Protein AF-A0A6I0S549-F1 (afdb_monomer)

Structure (mmCIF, N/CA/C/O backbone):
data_AF-A0A6I0S549-F1
#
_entry.id   AF-A0A6I0S549-F1
#
loop_
_atom_site.group_PDB
_atom_site.id
_atom_site.type_symbol
_atom_site.label_atom_id
_atom_site.label_alt_id
_atom_site.label_comp_id
_atom_site.label_asym_id
_atom_site.label_entity_id
_atom_site.label_seq_id
_atom_site.pdbx_PDB_ins_code
_atom_site.Cartn_x
_atom_site.Cartn_y
_atom_site.Cartn_z
_atom_site.occupancy
_atom_site.B_iso_or_equiv
_atom_site.auth_seq_id
_atom_site.auth_comp_id
_atom_site.auth_asym_id
_atom_site.auth_atom_id
_atom_site.pdbx_PDB_model_num
ATOM 1 N N . GLY A 1 1 ? -32.510 -4.591 -22.118 1.00 56.38 1 GLY A N 1
ATOM 2 C CA . GLY A 1 1 ? -31.581 -4.690 -20.979 1.00 56.38 1 GLY A CA 1
ATOM 3 C C . GLY A 1 1 ? -32.368 -5.004 -19.729 1.00 56.38 1 GLY A C 1
ATOM 4 O O . GLY A 1 1 ? -33.535 -4.629 -19.669 1.00 56.38 1 GLY A O 1
ATOM 5 N N . ASN A 1 2 ? -31.759 -5.697 -18.771 1.00 74.50 2 ASN A N 1
ATOM 6 C CA . ASN A 1 2 ? -32.373 -5.931 -17.464 1.00 74.50 2 ASN A CA 1
ATOM 7 C C . ASN A 1 2 ? -32.298 -4.649 -16.614 1.00 74.50 2 ASN A C 1
ATOM 9 O O . ASN A 1 2 ? -31.322 -3.907 -16.754 1.00 74.50 2 ASN A O 1
ATOM 13 N N . PRO A 1 3 ? -33.298 -4.358 -15.762 1.00 77.00 3 PRO A N 1
ATOM 14 C CA . PRO A 1 3 ? -33.225 -3.232 -14.834 1.00 77.00 3 PRO A CA 1
ATOM 15 C C . PRO A 1 3 ? -32.031 -3.394 -13.883 1.00 77.00 3 PRO A C 1
ATOM 17 O O . PRO A 1 3 ? -31.812 -4.487 -13.364 1.00 77.00 3 PRO A O 1
ATOM 20 N N . ILE A 1 4 ? -31.284 -2.316 -13.629 1.00 84.50 4 ILE A N 1
ATOM 21 C CA . ILE A 1 4 ? -30.246 -2.302 -12.583 1.00 84.50 4 ILE A CA 1
ATOM 22 C C . ILE A 1 4 ? -30.880 -2.453 -11.199 1.00 84.50 4 ILE A C 1
ATOM 24 O O . ILE A 1 4 ? -32.055 -2.128 -11.009 1.00 84.50 4 ILE A O 1
ATOM 28 N N . THR A 1 5 ? -30.131 -2.912 -10.202 1.00 84.81 5 THR A N 1
ATOM 29 C CA . THR A 1 5 ? -30.678 -2.969 -8.843 1.00 84.81 5 THR A CA 1
ATOM 30 C C . THR A 1 5 ? -30.831 -1.558 -8.261 1.00 84.81 5 THR A C 1
ATOM 32 O O . THR A 1 5 ? -30.180 -0.602 -8.690 1.00 84.81 5 THR A O 1
ATOM 35 N N . LYS A 1 6 ? -31.716 -1.395 -7.269 1.00 84.88 6 LYS A N 1
ATOM 36 C CA . LYS A 1 6 ? -31.887 -0.106 -6.571 1.00 84.88 6 LYS A CA 1
ATOM 37 C C . LYS A 1 6 ? -30.607 0.325 -5.850 1.00 84.88 6 LYS A C 1
ATOM 39 O O . LYS A 1 6 ? -30.295 1.511 -5.825 1.00 84.88 6 LYS A O 1
ATOM 44 N N . ARG A 1 7 ? -29.862 -0.652 -5.328 1.00 75.94 7 ARG A N 1
ATOM 45 C CA . ARG A 1 7 ? -28.538 -0.482 -4.728 1.00 75.94 7 ARG A CA 1
ATOM 46 C C . ARG A 1 7 ? -27.544 0.098 -5.732 1.00 75.94 7 ARG A C 1
ATOM 48 O O . ARG A 1 7 ? -26.919 1.113 -5.443 1.00 75.94 7 ARG A O 1
ATOM 55 N N . ASP A 1 8 ? -27.451 -0.486 -6.926 1.00 80.38 8 ASP A N 1
ATOM 56 C CA . ASP A 1 8 ? -26.536 -0.001 -7.970 1.00 80.38 8 ASP A CA 1
ATOM 57 C C . ASP A 1 8 ? -26.879 1.424 -8.399 1.00 80.38 8 ASP A C 1
ATOM 59 O O . ASP A 1 8 ? -25.988 2.260 -8.533 1.00 80.38 8 ASP A O 1
ATOM 63 N N . PHE A 1 9 ? -28.174 1.728 -8.540 1.00 84.56 9 PHE A N 1
ATOM 64 C CA . PHE A 1 9 ? -28.636 3.083 -8.831 1.00 84.56 9 PHE A CA 1
ATOM 65 C C . PHE A 1 9 ? -28.141 4.093 -7.785 1.00 84.56 9 PHE A C 1
ATOM 67 O O . PHE A 1 9 ? -27.563 5.112 -8.157 1.00 84.56 9 PHE A O 1
ATOM 74 N N . TRP A 1 10 ? -28.308 3.807 -6.488 1.00 78.94 10 TRP A N 1
ATOM 75 C CA . TRP A 1 10 ? -27.865 4.709 -5.418 1.00 78.94 10 TRP A CA 1
ATOM 76 C C . TRP A 1 10 ? -26.339 4.779 -5.266 1.00 78.94 10 TRP A C 1
ATOM 78 O O . TRP A 1 10 ? -25.810 5.841 -4.939 1.00 78.94 10 TRP A O 1
ATOM 88 N N . ASN A 1 11 ? -25.614 3.704 -5.576 1.00 76.06 11 ASN A N 1
ATOM 89 C CA . ASN A 1 11 ? -24.151 3.720 -5.624 1.00 76.06 11 ASN A CA 1
ATOM 90 C C . ASN A 1 11 ? -23.629 4.613 -6.758 1.00 76.06 11 ASN A C 1
ATOM 92 O O . ASN A 1 11 ? -22.713 5.408 -6.542 1.00 76.06 11 ASN A O 1
ATOM 96 N N . ILE A 1 12 ? -24.228 4.527 -7.950 1.00 77.38 12 ILE A N 1
ATOM 97 C CA . ILE A 1 12 ? -23.903 5.400 -9.088 1.00 77.38 12 ILE A CA 1
ATOM 98 C C . ILE A 1 12 ? -24.261 6.848 -8.748 1.00 77.38 12 ILE A C 1
ATOM 100 O O . ILE A 1 12 ? -23.431 7.741 -8.908 1.00 77.38 12 ILE A O 1
ATOM 104 N N . ALA A 1 13 ? -25.464 7.070 -8.213 1.00 76.44 13 ALA A N 1
ATOM 105 C CA . ALA A 1 13 ? -25.941 8.370 -7.760 1.00 76.44 13 ALA A CA 1
ATOM 106 C C . ALA A 1 13 ? -24.977 9.032 -6.766 1.00 76.44 13 ALA A C 1
ATOM 108 O O . ALA A 1 13 ? -24.582 10.186 -6.933 1.00 76.44 13 ALA A O 1
ATOM 109 N N . GLY A 1 14 ? -24.561 8.273 -5.751 1.00 70.25 14 GLY A N 1
ATOM 110 C CA . GLY A 1 14 ? -23.652 8.732 -4.709 1.00 70.25 14 GLY A CA 1
ATOM 111 C C . GLY A 1 14 ? -22.220 8.964 -5.191 1.00 70.25 14 GLY A C 1
ATOM 112 O O . GLY A 1 14 ? -21.525 9.775 -4.585 1.00 70.25 14 GLY A O 1
ATOM 113 N N . ARG A 1 15 ? -21.767 8.286 -6.256 1.00 68.69 15 ARG A N 1
ATOM 114 C CA . ARG A 1 15 ? -20.454 8.517 -6.891 1.00 68.69 15 ARG A CA 1
ATOM 115 C C . ARG A 1 15 ? -20.477 9.701 -7.858 1.00 68.69 15 ARG A C 1
ATOM 117 O O . ARG A 1 15 ? -19.511 10.455 -7.897 1.00 68.69 15 ARG A O 1
ATOM 124 N N . ALA A 1 16 ? -21.581 9.912 -8.576 1.00 65.19 16 ALA A N 1
ATOM 125 C CA . ALA A 1 16 ? -21.760 11.051 -9.480 1.00 65.19 16 ALA A CA 1
ATOM 126 C C . ALA A 1 16 ? -21.672 12.404 -8.751 1.00 65.19 16 ALA A C 1
ATOM 128 O O . ALA A 1 16 ? -21.195 13.376 -9.323 1.00 65.19 16 ALA A O 1
ATOM 129 N N . GLY A 1 17 ? -22.074 12.456 -7.476 1.00 57.31 17 GLY A N 1
ATOM 130 C CA . GLY A 1 17 ? -21.908 13.637 -6.623 1.00 57.31 17 GLY A CA 1
ATOM 131 C C . GLY A 1 17 ? -20.514 13.827 -6.009 1.00 57.31 17 GLY A C 1
ATOM 132 O O . GLY A 1 17 ? -20.317 14.815 -5.318 1.00 57.31 17 GLY A O 1
ATOM 133 N N . ARG A 1 18 ? -19.563 12.900 -6.215 1.00 55.03 18 ARG A N 1
ATOM 134 C CA . ARG A 1 18 ? -18.201 12.944 -5.632 1.00 55.03 18 ARG A CA 1
ATOM 135 C C . ARG A 1 18 ? -17.094 13.162 -6.667 1.00 55.03 18 ARG A C 1
ATOM 137 O O . ARG A 1 18 ? -15.917 13.135 -6.317 1.00 55.03 18 ARG A O 1
ATOM 144 N N . ALA A 1 19 ? -17.444 13.354 -7.938 1.00 48.19 19 ALA A N 1
ATOM 145 C CA . ALA A 1 19 ? -16.477 13.606 -9.000 1.00 48.19 19 ALA A CA 1
ATOM 146 C C . ALA A 1 19 ? -15.957 15.060 -8.937 1.00 48.19 19 ALA A C 1
ATOM 148 O O . ALA A 1 19 ? -16.419 15.927 -9.668 1.00 48.19 19 ALA A O 1
ATOM 149 N N . PHE A 1 20 ? -14.998 15.297 -8.036 1.00 44.34 20 PHE A N 1
ATOM 150 C CA . PHE A 1 20 ? -14.012 16.393 -8.014 1.00 44.34 20 PHE A CA 1
ATOM 151 C C . PHE A 1 20 ? -14.478 17.864 -8.057 1.00 44.34 20 PHE A C 1
ATOM 153 O O . PHE A 1 20 ? -13.633 18.751 -8.158 1.00 44.34 20 PHE A O 1
ATOM 160 N N . VAL A 1 21 ? -15.767 18.171 -7.900 1.00 49.22 21 VAL A N 1
ATOM 161 C CA . VAL A 1 21 ? -16.246 19.551 -7.701 1.00 49.22 21 VAL A CA 1
ATOM 162 C C . VAL A 1 21 ? -17.371 19.539 -6.665 1.00 49.22 21 VAL A C 1
ATOM 164 O O . VAL A 1 21 ? -18.281 18.724 -6.786 1.00 49.22 21 VAL A O 1
ATOM 167 N N . ASP A 1 22 ? -17.320 20.437 -5.672 1.00 46.16 22 ASP A N 1
ATOM 168 C CA . ASP A 1 22 ? -18.338 20.672 -4.623 1.00 46.16 22 ASP A CA 1
ATOM 169 C C . ASP A 1 22 ? -19.670 21.218 -5.188 1.00 46.16 22 ASP A C 1
ATOM 171 O O . ASP A 1 22 ? -20.220 22.237 -4.760 1.00 46.16 22 ASP A O 1
ATOM 175 N N . HIS A 1 23 ? -20.209 20.564 -6.209 1.00 46.69 23 HIS A N 1
ATOM 176 C CA . HIS A 1 23 ? -21.516 20.844 -6.771 1.00 46.69 23 HIS A CA 1
ATOM 177 C C . HIS A 1 23 ? -22.325 19.557 -6.738 1.00 46.69 23 HIS A C 1
ATOM 179 O O . HIS A 1 23 ? -21.907 18.534 -7.273 1.00 46.69 23 HIS A O 1
ATOM 185 N N . GLU A 1 24 ? -23.490 19.616 -6.088 1.00 56.16 24 GLU A N 1
ATOM 186 C CA . GLU A 1 24 ? -24.447 18.515 -6.010 1.00 56.16 24 GLU A CA 1
ATOM 187 C C . GLU A 1 24 ? -24.600 17.832 -7.379 1.00 56.16 24 GLU A C 1
ATOM 189 O O . GLU A 1 24 ? -25.100 18.429 -8.338 1.00 56.16 24 GLU A O 1
ATOM 194 N N . GLY A 1 25 ? -24.169 16.572 -7.477 1.00 58.50 25 GLY A N 1
ATOM 195 C CA . GLY A 1 25 ? -24.368 15.771 -8.679 1.00 58.50 25 GLY A CA 1
ATOM 196 C C . GLY A 1 25 ? -25.863 15.642 -8.967 1.00 58.50 25 GLY A C 1
ATOM 197 O O . GLY A 1 25 ? -26.612 15.068 -8.177 1.00 58.50 25 GLY A O 1
ATOM 198 N N . LYS A 1 26 ? -26.319 16.187 -10.098 1.00 68.19 26 LYS A N 1
ATOM 199 C CA . LYS A 1 26 ? -27.720 16.087 -10.525 1.00 68.19 26 LYS A CA 1
ATOM 200 C C . LYS A 1 26 ? -27.899 14.860 -11.405 1.00 68.19 26 LYS A C 1
ATOM 202 O O . LYS A 1 26 ? -27.234 14.715 -12.426 1.00 68.19 26 LYS A O 1
ATOM 207 N N . ILE A 1 27 ? -28.841 13.999 -11.036 1.00 72.69 27 ILE A N 1
ATOM 208 C CA . ILE A 1 27 ? -29.214 12.829 -11.834 1.00 72.69 27 ILE A CA 1
ATOM 209 C C . ILE A 1 27 ? -30.447 13.189 -12.645 1.00 72.69 27 ILE A C 1
ATOM 211 O O . ILE A 1 27 ? -31.515 13.443 -12.087 1.00 72.69 27 ILE A O 1
ATOM 215 N N . LEU A 1 28 ? -30.302 13.200 -13.968 1.00 80.50 28 LEU A N 1
ATOM 216 C CA . LEU A 1 28 ? -31.428 13.354 -14.877 1.00 80.50 28 LEU A CA 1
ATOM 217 C C . LEU A 1 28 ? -32.022 11.978 -15.184 1.00 80.50 28 LEU A C 1
ATOM 219 O O . LEU A 1 28 ? -31.369 11.132 -15.791 1.00 80.50 28 LEU A O 1
ATOM 223 N N . VAL A 1 29 ? -33.278 11.770 -14.797 1.00 82.31 29 VAL A N 1
ATOM 224 C CA . VAL A 1 29 ? -34.039 10.575 -15.173 1.00 82.31 29 VAL A CA 1
ATOM 225 C C . VAL A 1 29 ? -34.943 10.924 -16.351 1.00 82.31 29 VAL A C 1
ATOM 227 O O . VAL A 1 29 ? -35.889 11.695 -16.202 1.00 82.31 29 VAL A O 1
ATOM 230 N N . ALA A 1 30 ? -34.655 10.357 -17.522 1.00 87.62 30 ALA A N 1
ATOM 231 C CA . ALA A 1 30 ? -35.473 10.517 -18.720 1.00 87.62 30 ALA A CA 1
ATOM 232 C C . ALA A 1 30 ? -36.339 9.269 -18.952 1.00 87.62 30 ALA A C 1
ATOM 234 O O . ALA A 1 30 ? -35.838 8.145 -18.959 1.00 87.62 30 ALA A O 1
ATOM 235 N N . HIS A 1 31 ? -37.643 9.467 -19.161 1.00 88.81 31 HIS A N 1
ATOM 236 C CA . HIS A 1 31 ? -38.596 8.403 -19.484 1.00 88.81 31 HIS A CA 1
ATOM 237 C C . HIS A 1 31 ? -39.128 8.598 -20.904 1.00 88.81 31 HIS A C 1
ATOM 239 O O . HIS A 1 31 ? -39.954 9.475 -21.140 1.00 88.81 31 HIS A O 1
ATOM 245 N N . ASP A 1 32 ? -38.661 7.783 -21.851 1.00 88.75 32 ASP A N 1
ATOM 246 C CA . ASP A 1 32 ? -39.220 7.771 -23.205 1.00 88.75 32 ASP A CA 1
ATOM 247 C C . ASP A 1 32 ? -40.587 7.068 -23.209 1.00 88.75 32 ASP A C 1
ATOM 249 O O . ASP A 1 32 ? -40.691 5.887 -22.861 1.00 88.75 32 ASP A O 1
ATOM 253 N N . ILE A 1 33 ? -41.628 7.802 -23.600 1.00 90.56 33 ILE A N 1
ATOM 254 C CA . ILE A 1 33 ? -43.023 7.338 -23.672 1.00 90.56 33 ILE A CA 1
ATOM 255 C C . ILE A 1 33 ? -43.473 7.024 -25.106 1.00 90.56 33 ILE A C 1
ATOM 257 O O . ILE A 1 33 ? -44.609 6.605 -25.329 1.00 90.56 33 ILE A O 1
ATOM 261 N N . THR A 1 34 ? -42.602 7.232 -26.093 1.00 91.69 34 THR A N 1
ATOM 262 C CA . THR A 1 34 ? -42.947 7.140 -27.511 1.00 91.69 34 THR A CA 1
ATOM 263 C C . THR A 1 34 ? -43.340 5.706 -27.874 1.00 91.69 34 THR A C 1
ATOM 265 O O . THR A 1 34 ? -42.609 4.760 -27.588 1.00 91.69 34 THR A O 1
ATOM 268 N N . LYS A 1 35 ? -44.500 5.529 -28.526 1.00 89.44 35 LYS A N 1
ATOM 269 C CA . LYS A 1 35 ? -45.046 4.216 -28.944 1.00 89.44 35 LYS A CA 1
ATOM 270 C C . LYS A 1 35 ? -45.272 3.211 -27.794 1.00 89.44 35 LYS A C 1
ATOM 272 O O . LYS A 1 35 ? -45.239 2.004 -28.032 1.00 89.44 35 LYS A O 1
ATOM 277 N N . LYS A 1 36 ? -45.508 3.675 -26.562 1.00 88.12 36 LYS A N 1
ATOM 278 C CA . LYS A 1 36 ? -45.856 2.817 -25.414 1.00 88.12 36 LYS A CA 1
ATOM 279 C C . LYS A 1 36 ? -47.328 2.977 -25.038 1.00 88.12 36 LYS A C 1
ATOM 281 O O . LYS A 1 36 ? -47.870 4.075 -25.120 1.00 88.12 36 LYS A O 1
ATOM 286 N N . ASP A 1 37 ? -47.963 1.885 -24.623 1.00 91.38 37 ASP A N 1
ATOM 287 C CA . ASP A 1 37 ? -49.310 1.919 -24.051 1.00 91.38 37 ASP A CA 1
ATOM 288 C C . ASP A 1 37 ? -49.307 2.470 -22.611 1.00 91.38 37 ASP A C 1
ATOM 290 O O . ASP A 1 37 ? -48.276 2.487 -21.929 1.00 91.38 37 ASP A O 1
ATOM 294 N N . GLU A 1 38 ? -50.471 2.919 -22.133 1.00 88.69 38 GLU A N 1
ATOM 295 C CA . GLU A 1 38 ? -50.617 3.530 -20.804 1.00 88.69 38 GLU A CA 1
ATOM 296 C C . GLU A 1 38 ? -50.214 2.597 -19.655 1.00 88.69 38 GLU A C 1
ATOM 298 O O . GLU A 1 38 ? -49.625 3.051 -18.669 1.00 88.69 38 GLU A O 1
ATOM 303 N N . ASN A 1 39 ? -50.479 1.293 -19.776 1.00 87.75 39 ASN A N 1
ATOM 304 C CA . ASN A 1 39 ? -50.152 0.324 -18.731 1.00 87.75 39 ASN A CA 1
ATOM 305 C C . ASN A 1 39 ? -48.637 0.187 -18.579 1.00 87.75 39 ASN A C 1
ATOM 307 O O . ASN A 1 39 ? -48.116 0.212 -17.460 1.00 87.75 39 ASN A O 1
ATOM 311 N N . LYS A 1 40 ? -47.921 0.111 -19.704 1.00 86.81 40 LYS A N 1
ATOM 312 C CA . LYS A 1 40 ? -46.462 0.060 -19.742 1.00 86.81 40 LYS A CA 1
ATOM 313 C C . LYS A 1 40 ? -45.839 1.350 -19.220 1.00 86.81 40 LYS A C 1
ATOM 315 O O . LYS A 1 40 ? -44.924 1.287 -18.402 1.00 86.81 40 LYS A O 1
ATOM 320 N N . ILE A 1 41 ? -46.374 2.510 -19.611 1.00 88.88 41 ILE A N 1
ATOM 321 C CA . ILE A 1 41 ? -45.934 3.816 -19.093 1.00 88.88 41 ILE A CA 1
ATOM 322 C C . ILE A 1 41 ? -46.095 3.870 -17.568 1.00 88.88 41 ILE A C 1
ATOM 324 O O . ILE A 1 41 ? -45.175 4.290 -16.865 1.00 88.88 41 ILE A O 1
ATOM 328 N N . ASN A 1 42 ? -47.236 3.429 -17.036 1.00 88.19 42 ASN A N 1
ATOM 329 C CA . ASN A 1 42 ? -47.508 3.475 -15.600 1.00 88.19 42 ASN A CA 1
ATOM 330 C C . ASN A 1 42 ? -46.633 2.490 -14.804 1.00 88.19 42 ASN A C 1
ATOM 332 O O . ASN A 1 42 ? -46.146 2.821 -13.723 1.00 88.19 42 ASN A O 1
ATOM 336 N N . TRP A 1 43 ? -46.394 1.293 -15.342 1.00 87.56 43 TRP A N 1
ATOM 337 C CA . TRP A 1 43 ? -45.482 0.320 -14.739 1.00 87.56 43 TRP A CA 1
ATOM 338 C C . TRP A 1 43 ? -44.039 0.847 -14.685 1.00 87.56 43 TRP A C 1
ATOM 340 O O . TRP A 1 43 ? -43.419 0.820 -13.621 1.00 87.56 43 TRP A O 1
ATOM 350 N N . GLU A 1 44 ? -43.527 1.410 -15.786 1.00 87.81 44 GLU A N 1
ATOM 351 C CA . GLU A 1 44 ? -42.179 1.997 -15.838 1.00 87.81 44 GLU A CA 1
ATOM 352 C C . GLU A 1 44 ? -42.044 3.191 -14.877 1.00 87.81 44 GLU A C 1
ATOM 354 O O . GLU A 1 44 ? -41.042 3.301 -14.172 1.00 87.81 44 GLU A O 1
ATOM 359 N N . ARG A 1 45 ? -43.075 4.042 -14.760 1.00 90.62 45 ARG A N 1
ATOM 360 C CA . ARG A 1 45 ? -43.102 5.136 -13.771 1.00 90.62 45 ARG A CA 1
ATOM 361 C C . ARG A 1 45 ? -43.021 4.626 -12.336 1.00 90.62 45 ARG A C 1
ATOM 363 O O . ARG A 1 45 ? -42.248 5.170 -11.555 1.00 90.62 45 ARG A O 1
ATOM 370 N N . LYS A 1 46 ? -43.756 3.563 -11.989 1.00 88.31 46 LYS A N 1
ATOM 371 C CA . LYS A 1 46 ? -43.669 2.939 -10.655 1.00 88.31 46 LYS A CA 1
ATOM 372 C C . LYS A 1 46 ? -42.268 2.400 -10.371 1.00 88.31 46 LYS A C 1
ATOM 374 O O . LYS A 1 46 ? -41.764 2.582 -9.265 1.00 88.31 46 LYS A O 1
ATOM 379 N N . MET A 1 47 ? -41.630 1.782 -11.365 1.00 85.31 47 MET A N 1
ATOM 380 C CA . MET A 1 47 ? -40.245 1.318 -11.254 1.00 85.31 47 MET A CA 1
ATOM 381 C C . MET A 1 47 ? -39.277 2.486 -11.024 1.00 85.31 47 MET A C 1
ATOM 383 O O . MET A 1 47 ? -38.483 2.434 -10.088 1.00 85.31 47 MET A O 1
ATOM 387 N N . ILE A 1 48 ? -39.393 3.569 -11.802 1.00 87.56 48 ILE A N 1
ATOM 388 C CA . ILE A 1 48 ? -38.603 4.800 -11.625 1.00 87.56 48 ILE A CA 1
ATOM 389 C C . ILE A 1 48 ? -38.791 5.381 -10.217 1.00 87.56 48 ILE A C 1
ATOM 391 O O . ILE A 1 48 ? -37.813 5.646 -9.520 1.00 87.56 48 ILE A O 1
ATOM 395 N N . SER A 1 49 ? -40.036 5.526 -9.755 1.00 86.56 49 SER A N 1
ATOM 396 C CA . SER A 1 49 ? -40.329 6.018 -8.404 1.00 86.56 49 SER A CA 1
ATOM 397 C C . SER A 1 49 ? -39.730 5.128 -7.313 1.00 86.56 49 SER A C 1
ATOM 399 O O . SER A 1 49 ? -39.314 5.633 -6.273 1.00 86.56 49 SER A O 1
ATOM 401 N N . ALA A 1 50 ? -39.635 3.816 -7.545 1.00 85.38 50 ALA A N 1
ATOM 402 C CA . ALA A 1 50 ? -39.005 2.902 -6.603 1.00 85.38 50 ALA A CA 1
ATOM 403 C C . ALA A 1 50 ? -37.485 3.124 -6.484 1.00 85.38 50 ALA A C 1
ATOM 405 O O . ALA A 1 50 ? -36.949 2.937 -5.392 1.00 85.38 50 ALA A O 1
ATOM 406 N N . TYR A 1 51 ? -36.796 3.556 -7.547 1.00 84.38 51 TYR A N 1
ATOM 407 C CA . TYR A 1 51 ? -35.385 3.960 -7.466 1.00 84.38 51 TYR A CA 1
ATOM 408 C C . TYR A 1 51 ? -35.200 5.249 -6.657 1.00 84.38 51 TYR A C 1
ATOM 410 O O . TYR A 1 51 ? -34.250 5.355 -5.892 1.00 84.38 51 TYR A O 1
ATOM 418 N N . LEU A 1 52 ? -36.136 6.198 -6.759 1.00 83.44 52 LEU A N 1
ATOM 419 C CA . LEU A 1 52 ? -36.076 7.486 -6.053 1.00 83.44 52 LEU A CA 1
ATOM 420 C C . LEU A 1 52 ? -36.524 7.418 -4.585 1.00 83.44 52 LEU A C 1
ATOM 422 O O . LEU A 1 52 ? -36.411 8.402 -3.852 1.00 83.44 52 LEU A O 1
ATOM 426 N N . ASN A 1 53 ? -37.030 6.271 -4.132 1.00 82.00 53 ASN A N 1
ATOM 427 C CA . ASN A 1 53 ? -37.404 6.096 -2.739 1.00 82.00 53 ASN A CA 1
ATOM 428 C C . ASN A 1 53 ? -36.149 5.923 -1.864 1.00 82.00 53 ASN A C 1
ATOM 430 O O . ASN A 1 53 ? -35.499 4.877 -1.896 1.00 82.00 53 ASN A O 1
ATOM 434 N N . LYS A 1 54 ? -35.853 6.942 -1.046 1.00 72.38 54 LYS A N 1
ATOM 435 C CA . LYS A 1 54 ? -34.713 6.975 -0.114 1.00 72.38 54 LYS A CA 1
ATOM 436 C C . LYS A 1 54 ? -34.717 5.836 0.910 1.00 72.38 54 LYS A C 1
ATOM 438 O O . LYS A 1 54 ? -33.658 5.506 1.426 1.00 72.38 54 LYS A O 1
ATOM 443 N N . SER A 1 55 ? -35.862 5.203 1.185 1.00 73.38 55 SER A N 1
ATOM 444 C CA . SER A 1 55 ? -35.909 4.028 2.067 1.00 73.38 55 SER A CA 1
ATOM 445 C C . SER A 1 55 ? -35.211 2.797 1.475 1.00 73.38 55 SER A C 1
ATOM 447 O O . SER A 1 55 ? -35.017 1.823 2.188 1.00 73.38 55 SER A O 1
ATOM 449 N N . ASN A 1 56 ? -34.878 2.820 0.178 1.00 69.50 56 ASN A N 1
ATOM 450 C CA . ASN A 1 56 ? -34.143 1.759 -0.512 1.00 69.50 56 ASN A CA 1
ATOM 451 C C . ASN A 1 56 ? -32.623 2.012 -0.552 1.00 69.50 56 ASN A C 1
ATOM 453 O O . ASN A 1 56 ? -31.919 1.295 -1.260 1.00 69.50 56 ASN A O 1
ATOM 457 N N . ILE A 1 57 ? -32.131 3.051 0.133 1.00 70.06 57 ILE A N 1
ATOM 458 C CA . ILE A 1 57 ? -30.697 3.273 0.330 1.00 70.06 57 ILE A CA 1
ATOM 459 C C . ILE A 1 57 ? -30.230 2.281 1.397 1.00 70.06 57 ILE A C 1
ATOM 461 O O . ILE A 1 57 ? -30.765 2.288 2.508 1.00 70.06 57 ILE A O 1
ATOM 465 N N . ASP A 1 58 ? -29.249 1.440 1.060 1.00 66.75 58 ASP A N 1
ATOM 466 C CA . ASP A 1 58 ? -28.598 0.562 2.036 1.00 66.75 58 ASP A CA 1
ATOM 467 C C . ASP A 1 58 ? -28.044 1.421 3.180 1.00 66.75 58 ASP A C 1
ATOM 469 O O . ASP A 1 58 ? -27.397 2.451 2.956 1.00 66.75 58 ASP A O 1
ATOM 473 N N . ARG A 1 59 ? -28.324 1.020 4.423 1.00 72.44 59 ARG A N 1
ATOM 474 C CA . ARG A 1 59 ? -27.748 1.697 5.585 1.00 72.44 59 ARG A CA 1
ATOM 475 C C . ARG A 1 59 ? -26.242 1.461 5.555 1.00 72.44 59 ARG A C 1
ATOM 477 O O . ARG A 1 59 ? -25.801 0.324 5.465 1.00 72.44 59 ARG A O 1
ATOM 484 N N . ALA A 1 60 ? -25.465 2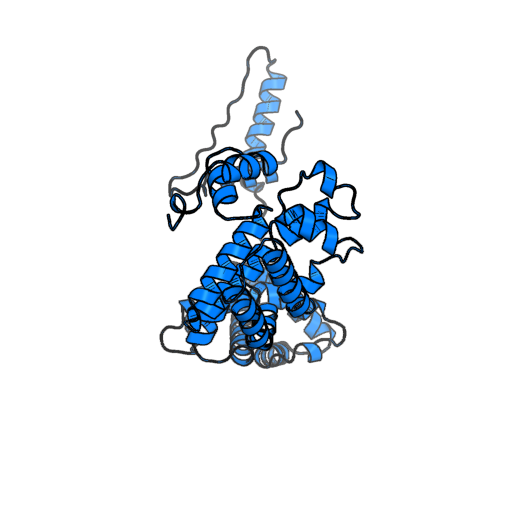.538 5.603 1.00 79.81 60 ALA A N 1
ATOM 485 C CA . ALA A 1 60 ? -24.024 2.418 5.763 1.00 79.81 60 ALA A CA 1
ATOM 486 C C . ALA A 1 60 ? -23.736 1.848 7.155 1.00 79.81 60 ALA A C 1
ATOM 488 O O . ALA A 1 60 ? -24.229 2.392 8.141 1.00 79.81 60 ALA A O 1
ATOM 489 N N . GLU A 1 61 ? -22.949 0.785 7.228 1.00 86.50 61 GLU A N 1
ATOM 490 C CA . GLU A 1 61 ? -22.496 0.172 8.476 1.00 86.50 61 GLU A CA 1
ATOM 491 C C . GLU A 1 61 ? -21.014 0.483 8.682 1.00 86.50 61 GLU A C 1
ATOM 493 O O . GLU A 1 61 ? -20.232 0.546 7.729 1.00 86.50 61 GLU A O 1
ATOM 498 N N . SER A 1 62 ? -20.627 0.746 9.927 1.00 91.25 62 SER A N 1
ATOM 499 C CA . SER A 1 62 ? -19.234 1.011 10.257 1.00 91.25 62 SER A CA 1
ATOM 500 C C . SER A 1 62 ? -18.432 -0.288 10.300 1.00 91.25 62 SER A C 1
ATOM 502 O O . SER A 1 62 ? -18.561 -1.067 11.239 1.00 91.25 62 SER A O 1
ATOM 504 N N . GLY A 1 63 ? -17.530 -0.470 9.331 1.00 90.38 63 GLY A N 1
ATOM 505 C CA . GLY A 1 63 ? -16.571 -1.581 9.347 1.00 90.38 63 GLY A CA 1
ATOM 506 C C . GLY A 1 63 ? -15.664 -1.570 10.584 1.00 90.38 63 GLY A C 1
ATOM 507 O O . GLY A 1 63 ? -15.404 -2.618 11.156 1.00 90.38 63 GLY A O 1
ATOM 508 N N . CYS A 1 64 ? -15.252 -0.387 11.061 1.00 91.81 64 CYS A N 1
ATOM 509 C CA . CYS A 1 64 ? -14.494 -0.265 12.311 1.00 91.81 64 CYS A CA 1
ATOM 510 C C . CYS A 1 64 ? -15.294 -0.749 13.526 1.00 91.81 64 CYS A C 1
ATOM 512 O O . CYS A 1 64 ? -14.736 -1.428 14.377 1.00 91.81 64 CYS A O 1
ATOM 514 N N . LEU A 1 65 ? -16.588 -0.421 13.616 1.00 94.81 65 LEU A N 1
ATOM 515 C CA . LEU A 1 65 ? -17.427 -0.919 14.708 1.00 94.81 65 LEU A CA 1
ATOM 516 C C . LEU A 1 65 ? -17.555 -2.440 14.655 1.00 94.81 65 LEU A C 1
ATOM 518 O O . LEU A 1 65 ? -17.420 -3.093 15.684 1.00 94.81 65 LEU A O 1
ATOM 522 N N . GLU A 1 66 ? -17.777 -2.993 13.464 1.00 92.25 66 GLU A N 1
ATOM 523 C CA . GLU A 1 66 ? -17.900 -4.439 13.283 1.00 92.25 66 GLU A CA 1
ATOM 524 C C . GLU A 1 66 ? -16.608 -5.174 13.660 1.00 92.25 66 GLU A C 1
ATOM 526 O O . GLU A 1 66 ? -16.651 -6.177 14.373 1.00 92.25 66 GLU A O 1
ATOM 531 N N . LEU A 1 67 ? -15.451 -4.623 13.285 1.00 91.44 67 LEU A N 1
ATOM 532 C CA . LEU A 1 67 ? -14.139 -5.117 13.699 1.00 91.44 67 LEU A CA 1
ATOM 533 C C . LEU A 1 67 ? -13.985 -5.124 15.229 1.00 91.44 67 LEU A C 1
ATOM 535 O O . LEU A 1 67 ? -13.623 -6.146 15.811 1.00 91.44 67 LEU A O 1
ATOM 539 N N . ILE A 1 68 ? -14.290 -4.005 15.894 1.00 93.25 68 ILE A N 1
ATOM 540 C CA . ILE A 1 68 ? -14.163 -3.888 17.355 1.00 93.25 68 ILE A CA 1
ATOM 541 C C . ILE A 1 68 ? -15.083 -4.893 18.057 1.00 93.25 68 ILE A C 1
ATOM 543 O O . ILE A 1 68 ? -14.662 -5.569 18.996 1.00 93.25 68 ILE A O 1
ATOM 547 N N . ARG A 1 69 ? -16.330 -5.024 17.592 1.00 93.19 69 ARG A N 1
ATOM 548 C CA . ARG A 1 69 ? -17.305 -5.980 18.137 1.00 93.19 69 ARG A CA 1
ATOM 549 C C . ARG A 1 69 ? -16.870 -7.426 17.929 1.00 93.19 69 ARG A C 1
ATOM 551 O O . ARG A 1 69 ? -16.988 -8.232 18.851 1.00 93.19 69 ARG A O 1
ATOM 558 N N . THR A 1 70 ? -16.314 -7.742 16.761 1.00 90.19 70 THR A N 1
ATOM 559 C CA . THR A 1 70 ? -15.760 -9.069 16.460 1.00 90.19 70 THR A CA 1
ATOM 560 C C . THR A 1 70 ? -14.635 -9.409 17.433 1.00 90.19 70 THR A C 1
ATOM 562 O O . THR A 1 70 ? -14.688 -10.443 18.094 1.00 90.19 70 THR A O 1
ATOM 565 N N . LEU A 1 71 ? -13.674 -8.501 17.626 1.00 89.31 71 LEU A N 1
ATOM 566 C CA . LEU A 1 71 ? -12.566 -8.704 18.564 1.00 89.31 71 LEU A CA 1
ATOM 567 C C . LEU A 1 71 ? -13.027 -8.814 20.014 1.00 89.31 71 LEU A C 1
ATOM 569 O O . LEU A 1 71 ? -12.542 -9.667 20.756 1.00 89.31 71 LEU A O 1
ATOM 573 N N . LYS A 1 72 ? -13.997 -7.990 20.417 1.00 91.56 72 LYS A N 1
ATOM 574 C CA . LYS A 1 72 ? -14.613 -8.073 21.744 1.00 91.56 72 LYS A CA 1
ATOM 575 C C . LYS A 1 72 ? -15.279 -9.431 21.962 1.00 91.56 72 LYS A 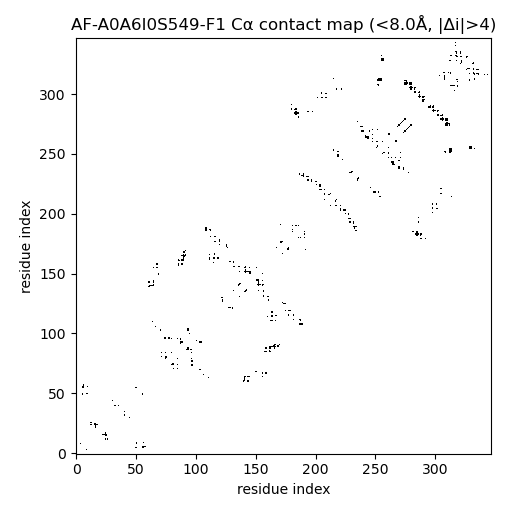C 1
ATOM 577 O O . LYS A 1 72 ? -15.107 -10.023 23.023 1.00 91.56 72 LYS A O 1
ATOM 582 N N . THR A 1 73 ? -15.990 -9.937 20.957 1.00 90.38 73 THR A N 1
ATOM 583 C CA . THR A 1 73 ? -16.652 -11.247 21.005 1.00 90.38 73 THR A CA 1
ATOM 584 C C . THR A 1 73 ? -15.632 -12.376 21.123 1.00 90.38 73 THR A C 1
ATOM 586 O O . THR A 1 73 ? -15.770 -13.223 22.001 1.00 90.38 73 THR A O 1
ATOM 589 N N . VAL A 1 74 ? -14.576 -12.366 20.302 1.00 88.50 74 VAL A N 1
ATOM 590 C CA . VAL A 1 74 ? -13.485 -13.355 20.370 1.00 88.50 74 VAL A CA 1
ATOM 591 C C . VAL A 1 74 ? -12.826 -13.344 21.751 1.00 88.50 74 VAL A C 1
ATOM 593 O O . VAL A 1 74 ? -12.713 -14.387 22.391 1.00 88.50 74 VAL A O 1
ATOM 596 N N . ALA A 1 75 ? -12.478 -12.164 22.270 1.00 89.44 75 ALA A N 1
ATOM 597 C CA . ALA A 1 75 ? -11.896 -12.032 23.602 1.00 89.44 75 ALA A CA 1
ATOM 598 C C . ALA A 1 75 ? -12.818 -12.602 24.697 1.00 89.44 75 ALA A C 1
ATOM 600 O O . ALA A 1 75 ? -12.366 -13.349 25.564 1.00 89.44 75 ALA A O 1
ATOM 601 N N . GLN A 1 76 ? -14.121 -12.312 24.635 1.00 90.88 76 GLN A N 1
ATOM 602 C CA . GLN A 1 76 ? -15.101 -12.836 25.589 1.00 90.88 76 GLN A CA 1
ATOM 603 C C . GLN A 1 76 ? -15.234 -14.362 25.524 1.00 90.88 76 GLN A C 1
ATOM 605 O O . GLN A 1 76 ? -15.322 -15.002 26.574 1.00 90.88 76 GLN A O 1
ATOM 610 N N . LEU A 1 77 ? -15.223 -14.948 24.322 1.00 89.94 77 LEU A N 1
ATOM 611 C CA . LEU A 1 77 ? -15.251 -16.404 24.136 1.00 89.94 77 LEU A CA 1
ATOM 612 C C . LEU A 1 77 ? -14.026 -17.083 24.765 1.00 89.94 77 LEU A C 1
ATOM 614 O O . LEU A 1 77 ? -14.161 -18.168 25.328 1.00 89.94 77 LEU A O 1
ATOM 618 N N . ASN A 1 78 ? -12.877 -16.404 24.764 1.00 88.56 78 ASN A N 1
ATOM 619 C CA . ASN A 1 78 ? -11.642 -16.850 25.413 1.00 88.56 78 ASN A CA 1
ATOM 620 C C . ASN A 1 78 ? -11.518 -16.410 26.889 1.00 88.56 78 ASN A C 1
ATOM 622 O O . ASN A 1 78 ? -10.465 -16.556 27.507 1.00 88.56 78 ASN A O 1
ATOM 626 N N . GLY A 1 79 ? -12.595 -15.899 27.500 1.00 90.44 79 GLY A N 1
ATOM 627 C CA . GLY A 1 79 ? -12.632 -15.546 28.925 1.00 90.44 79 GLY A CA 1
ATOM 628 C C . GLY A 1 79 ? -11.898 -14.249 29.287 1.00 90.44 79 GLY A C 1
ATOM 629 O O . GLY A 1 79 ? -11.600 -14.013 30.460 1.00 90.44 79 GLY A O 1
ATOM 630 N N . ILE A 1 80 ? -11.616 -13.394 28.305 1.00 92.12 80 ILE A N 1
ATOM 631 C CA . ILE A 1 80 ? -10.902 -12.127 28.474 1.00 92.12 80 ILE A CA 1
ATOM 632 C C . ILE A 1 80 ? -11.919 -10.990 28.602 1.00 92.12 80 ILE A C 1
ATOM 634 O O . ILE A 1 80 ? -12.704 -10.709 27.696 1.00 92.12 80 ILE A O 1
ATOM 638 N N . ALA A 1 81 ? -11.901 -10.310 29.750 1.00 94.00 81 ALA A N 1
ATOM 639 C CA . ALA A 1 81 ? -12.701 -9.108 29.972 1.00 94.00 81 ALA A CA 1
ATOM 640 C C . ALA A 1 81 ? -12.242 -7.951 29.066 1.00 94.00 81 ALA A C 1
ATOM 642 O O . ALA A 1 81 ? -11.067 -7.865 28.709 1.00 94.00 81 ALA A O 1
ATOM 643 N N . PHE A 1 82 ? -13.147 -7.020 28.752 1.00 93.06 82 PHE A N 1
ATOM 644 C CA . PHE A 1 82 ? -12.848 -5.905 27.846 1.00 93.06 82 PHE A CA 1
ATOM 645 C C . PHE A 1 82 ? -11.655 -5.053 28.313 1.00 93.06 82 PHE A C 1
ATOM 647 O O . PHE A 1 82 ? -10.765 -4.777 27.517 1.00 93.06 82 PHE A O 1
ATOM 654 N N . ASP A 1 83 ? -11.552 -4.740 29.607 1.00 94.31 83 ASP A N 1
ATOM 655 C CA . ASP A 1 83 ? -10.404 -3.997 30.155 1.00 94.31 83 ASP A CA 1
ATOM 656 C C . ASP A 1 83 ? -9.064 -4.717 29.916 1.00 94.31 83 ASP A C 1
ATOM 658 O O . ASP A 1 83 ? -8.036 -4.092 29.645 1.00 94.31 83 ASP A O 1
ATOM 662 N N . ASN A 1 84 ? -9.066 -6.053 29.972 1.00 93.94 84 ASN A N 1
ATOM 663 C CA . ASN A 1 84 ? -7.883 -6.850 29.663 1.00 93.94 84 ASN A CA 1
ATOM 664 C C . ASN A 1 84 ? -7.584 -6.831 28.161 1.00 93.94 84 ASN A C 1
ATOM 666 O O . ASN A 1 84 ? -6.423 -6.677 27.795 1.00 93.94 84 ASN A O 1
ATOM 670 N N . LEU A 1 85 ? -8.605 -6.904 27.298 1.00 93.00 85 LEU A N 1
ATOM 671 C CA . LEU A 1 85 ? -8.446 -6.743 25.848 1.00 93.00 85 LEU A CA 1
ATOM 672 C C . LEU A 1 85 ? -7.796 -5.392 25.504 1.00 93.00 85 LEU A C 1
ATOM 674 O O . LEU A 1 85 ? -6.831 -5.356 24.745 1.00 93.00 85 LEU A O 1
ATOM 678 N N . ILE A 1 86 ? -8.261 -4.296 26.107 1.00 96.00 86 ILE A N 1
ATOM 679 C CA . ILE A 1 86 ? -7.673 -2.955 25.956 1.00 96.00 86 ILE A CA 1
ATOM 680 C C . ILE A 1 86 ? -6.178 -2.960 26.311 1.00 96.00 86 ILE A C 1
ATOM 682 O O . ILE A 1 86 ? -5.356 -2.431 25.559 1.00 96.00 86 ILE A O 1
ATOM 686 N N . ASN A 1 87 ? -5.800 -3.609 27.414 1.00 95.38 87 ASN A N 1
ATOM 687 C CA . ASN A 1 87 ? -4.395 -3.736 27.803 1.00 95.38 87 ASN A CA 1
ATOM 688 C C . ASN A 1 87 ? -3.582 -4.590 26.814 1.00 95.38 87 ASN A C 1
ATOM 690 O O . ASN A 1 87 ? -2.453 -4.227 26.490 1.00 95.38 87 ASN A O 1
ATOM 694 N N . LEU A 1 88 ? -4.133 -5.699 26.312 1.00 93.31 88 LEU A N 1
ATOM 695 C CA . LEU A 1 88 ? -3.464 -6.552 25.322 1.00 93.31 88 LEU A CA 1
ATOM 696 C C . LEU A 1 88 ? -3.236 -5.812 23.996 1.00 93.31 88 LEU A C 1
ATOM 698 O O . LEU A 1 88 ? -2.136 -5.879 23.444 1.00 93.31 88 LEU A O 1
ATOM 702 N N . LEU A 1 89 ? -4.226 -5.042 23.531 1.00 92.81 89 LEU A N 1
ATOM 703 C CA . LEU A 1 89 ? -4.122 -4.203 22.332 1.00 92.81 89 LEU A CA 1
ATOM 704 C C . LEU A 1 89 ? -3.019 -3.149 22.473 1.00 92.81 89 LEU A C 1
ATOM 706 O O . LEU A 1 89 ? -2.198 -3.000 21.568 1.00 92.81 89 LEU A O 1
ATOM 710 N N . ALA A 1 90 ? -2.974 -2.445 23.608 1.00 93.75 90 ALA A N 1
ATOM 711 C CA . ALA A 1 90 ? -1.968 -1.415 23.875 1.00 93.75 90 ALA A CA 1
ATOM 712 C C . ALA A 1 90 ? -0.541 -1.974 23.990 1.00 93.75 90 ALA A C 1
ATOM 714 O O . ALA A 1 90 ? 0.430 -1.270 23.715 1.00 93.75 90 ALA A O 1
ATOM 715 N N . GLU A 1 91 ? -0.414 -3.243 24.375 1.00 93.50 91 GLU A N 1
ATOM 716 C CA . GLU A 1 91 ? 0.862 -3.935 24.549 1.00 93.50 91 GLU A CA 1
ATOM 717 C C . GLU A 1 91 ? 1.282 -4.767 23.323 1.00 93.50 91 GLU A C 1
ATOM 719 O O . GLU A 1 91 ? 2.362 -5.350 23.339 1.00 93.50 91 GLU A O 1
ATOM 724 N N . ASN A 1 92 ? 0.467 -4.806 22.259 1.00 89.50 92 ASN A N 1
ATOM 725 C CA . ASN A 1 92 ? 0.631 -5.693 21.095 1.00 89.50 92 ASN A CA 1
ATOM 726 C C . ASN A 1 92 ? 0.741 -7.185 21.463 1.00 89.50 92 ASN A C 1
ATOM 728 O O . ASN A 1 92 ? 1.455 -7.940 20.808 1.00 89.50 92 ASN A O 1
ATOM 732 N N . ARG A 1 93 ? 0.019 -7.623 22.500 1.00 88.44 93 ARG A N 1
ATOM 733 C CA . ARG A 1 93 ? -0.012 -9.020 22.975 1.00 88.44 93 ARG A CA 1
ATOM 734 C C . ARG A 1 93 ? -1.262 -9.737 22.468 1.00 88.44 93 ARG A C 1
ATOM 736 O O . ARG A 1 93 ? -2.044 -10.293 23.229 1.00 88.44 93 ARG A O 1
ATOM 743 N N . ILE A 1 94 ? -1.484 -9.633 21.160 1.00 83.31 94 ILE A N 1
ATOM 744 C CA . ILE A 1 94 ? -2.702 -10.090 20.472 1.00 83.31 94 ILE A CA 1
ATOM 745 C C . ILE A 1 94 ? -2.814 -11.617 20.463 1.00 83.31 94 ILE A C 1
ATOM 747 O O . ILE A 1 94 ? -3.902 -12.160 20.601 1.00 83.31 94 ILE A O 1
ATOM 751 N N . ASN A 1 95 ? -1.677 -12.303 20.389 1.00 82.19 95 ASN A N 1
ATOM 752 C CA . ASN A 1 95 ? -1.565 -13.755 20.514 1.00 82.19 95 ASN A CA 1
ATOM 753 C C . ASN A 1 95 ? -2.072 -14.306 21.861 1.00 82.19 95 ASN A C 1
ATOM 755 O O . ASN A 1 95 ? -2.384 -15.486 21.950 1.00 82.19 95 ASN A O 1
ATOM 759 N N . GLU A 1 96 ? -2.163 -13.477 22.909 1.00 84.69 96 GLU A N 1
ATOM 760 C CA . GLU A 1 96 ? -2.779 -13.866 24.186 1.00 84.69 96 GLU A CA 1
ATOM 761 C C . GLU A 1 96 ? -4.322 -13.824 24.135 1.00 84.69 96 GLU A C 1
ATOM 763 O O . GLU A 1 96 ? -4.966 -14.279 25.077 1.00 84.69 96 GLU A O 1
ATOM 768 N N . ILE A 1 97 ? -4.924 -13.269 23.070 1.00 81.44 97 ILE A N 1
ATOM 769 C CA . ILE A 1 97 ? -6.384 -13.226 22.876 1.00 81.44 97 ILE A CA 1
ATOM 770 C C . ILE A 1 97 ? -6.902 -14.563 22.343 1.00 81.44 97 ILE A C 1
ATOM 772 O O . ILE A 1 97 ? -7.956 -15.027 22.777 1.00 81.44 97 ILE A O 1
ATOM 776 N N . ASP A 1 98 ? -6.168 -15.163 21.408 1.00 73.12 98 ASP A N 1
ATOM 777 C CA . ASP A 1 98 ? -6.435 -16.478 20.836 1.00 73.12 98 ASP A CA 1
ATOM 778 C C . ASP A 1 98 ? -5.156 -17.002 20.162 1.00 73.12 98 ASP A C 1
ATOM 780 O O . ASP A 1 98 ? -4.529 -16.291 19.372 1.00 73.12 98 ASP A O 1
ATOM 784 N N . GLU A 1 99 ? -4.778 -18.247 20.451 1.00 60.69 99 GLU A N 1
ATOM 785 C CA . GLU A 1 99 ? -3.598 -18.890 19.856 1.00 60.69 99 GLU A CA 1
ATOM 786 C C . GLU A 1 99 ? -3.790 -19.226 18.364 1.00 60.69 99 GLU A C 1
ATOM 788 O O . GLU A 1 99 ? -2.813 -19.511 17.674 1.00 60.69 99 GLU A O 1
ATOM 793 N N . SER A 1 100 ? -5.028 -19.200 17.852 1.00 61.16 100 SER A N 1
ATOM 794 C CA . SER A 1 100 ? -5.373 -19.596 16.478 1.00 61.16 100 SER A CA 1
ATOM 795 C C . SER A 1 100 ? -5.413 -18.456 15.451 1.00 61.16 100 SER A C 1
ATOM 797 O O . SER A 1 100 ? -5.748 -18.704 14.294 1.00 61.16 100 SER A O 1
ATOM 799 N N . LEU A 1 101 ? -5.077 -17.218 15.827 1.00 56.69 101 LEU A N 1
ATOM 800 C CA . LEU A 1 101 ? -5.473 -16.045 15.041 1.00 56.69 101 LEU A CA 1
ATOM 801 C C . LEU A 1 101 ? -4.309 -15.272 14.405 1.00 56.69 101 LEU A C 1
ATOM 803 O O . LEU A 1 101 ? -3.994 -14.150 14.807 1.00 56.69 101 LEU A O 1
ATOM 807 N N . ASP A 1 102 ? -3.781 -15.818 13.306 1.00 63.28 102 ASP A N 1
ATOM 808 C CA . ASP A 1 102 ? -3.235 -14.978 12.225 1.00 63.28 102 ASP A CA 1
ATOM 809 C C . ASP A 1 102 ? -4.326 -13.990 11.741 1.00 63.28 102 ASP A C 1
ATOM 811 O O . ASP A 1 102 ? -4.082 -12.791 11.623 1.00 63.28 102 ASP A O 1
ATOM 815 N N . GLU A 1 103 ? -5.583 -14.449 11.658 1.00 64.75 103 GLU A N 1
ATOM 816 C CA . GLU A 1 103 ? -6.733 -13.659 11.188 1.00 64.75 103 GLU A CA 1
ATOM 817 C C . GLU A 1 103 ? -7.025 -12.397 12.030 1.00 64.75 103 GLU A C 1
ATOM 819 O O . GLU A 1 103 ? -7.512 -11.399 11.499 1.00 64.75 103 GLU A O 1
ATOM 824 N N . VAL A 1 104 ? -6.740 -12.386 13.342 1.00 69.88 104 VAL A N 1
ATOM 825 C CA . VAL A 1 104 ? -6.960 -11.184 14.177 1.00 69.88 104 VAL A CA 1
ATOM 826 C C . VAL A 1 104 ? -5.902 -10.118 13.933 1.00 69.88 104 VAL A C 1
ATOM 828 O O . VAL A 1 104 ? -6.225 -8.929 13.968 1.00 69.88 104 VAL A O 1
ATOM 831 N N . ASN A 1 105 ? -4.654 -10.518 13.686 1.00 73.81 105 ASN A N 1
ATOM 832 C CA . ASN A 1 105 ? -3.620 -9.557 13.317 1.00 73.81 105 ASN A CA 1
ATOM 833 C C . ASN A 1 105 ? -3.945 -8.932 11.957 1.00 73.81 105 ASN A C 1
ATOM 835 O O . ASN A 1 105 ? -3.916 -7.708 11.848 1.00 73.81 105 ASN A O 1
ATOM 839 N N . ASP A 1 106 ? -4.379 -9.741 10.988 1.00 73.50 106 ASP A N 1
ATOM 840 C CA . ASP A 1 106 ? -4.793 -9.259 9.665 1.00 73.50 106 ASP A CA 1
ATOM 841 C C . ASP A 1 106 ? -5.940 -8.244 9.769 1.00 73.50 106 ASP A C 1
ATOM 843 O O . ASP A 1 106 ? -5.944 -7.204 9.112 1.00 73.50 106 ASP A O 1
ATOM 847 N N . LEU A 1 107 ? -6.907 -8.511 10.650 1.00 76.88 107 LEU A N 1
ATOM 848 C CA . LEU A 1 107 ? -8.035 -7.622 10.911 1.00 76.88 107 LEU A CA 1
ATOM 849 C C . LEU A 1 107 ? -7.619 -6.266 11.511 1.00 76.88 107 LEU A C 1
ATOM 851 O O . LEU A 1 107 ? -8.234 -5.245 11.191 1.00 76.88 107 LEU A O 1
ATOM 855 N N . LEU A 1 108 ? -6.601 -6.233 12.378 1.00 85.25 108 LEU A N 1
ATOM 856 C CA . LEU A 1 108 ? -6.064 -4.988 12.941 1.00 85.25 108 LEU A CA 1
ATOM 857 C C . LEU A 1 108 ? -5.215 -4.218 11.925 1.00 85.25 108 LEU A C 1
ATOM 859 O O . LEU A 1 108 ? -5.314 -2.991 11.855 1.00 85.25 108 LEU A O 1
ATOM 863 N N . ASP A 1 109 ? -4.457 -4.925 11.088 1.00 82.06 109 ASP A N 1
ATOM 864 C CA . ASP A 1 109 ? -3.648 -4.321 10.027 1.00 82.06 109 ASP A CA 1
ATOM 865 C C . ASP A 1 109 ? -4.498 -3.472 9.067 1.00 82.06 109 ASP A C 1
ATOM 867 O O . ASP A 1 109 ? -4.046 -2.427 8.600 1.00 82.06 109 ASP A O 1
ATOM 871 N N . LEU A 1 110 ? -5.773 -3.830 8.861 1.00 80.81 110 LEU A N 1
ATOM 872 C CA . LEU A 1 110 ? -6.718 -3.045 8.053 1.00 80.81 110 LEU A CA 1
ATOM 873 C C . LEU A 1 110 ? -6.936 -1.608 8.553 1.00 80.81 110 LEU A C 1
ATOM 875 O O . LEU A 1 110 ? -7.323 -0.741 7.764 1.00 80.81 110 LEU A O 1
ATOM 879 N N . ILE A 1 111 ? -6.774 -1.354 9.855 1.00 89.62 111 ILE A N 1
ATOM 880 C CA . ILE A 1 111 ? -7.034 -0.039 10.461 1.00 89.62 111 ILE A CA 1
ATOM 881 C C . ILE A 1 111 ? -5.769 0.657 10.958 1.00 89.62 111 ILE A C 1
ATOM 883 O O . ILE A 1 111 ? -5.791 1.883 11.103 1.00 89.62 111 ILE A O 1
ATOM 887 N N . ASP A 1 112 ? -4.686 -0.083 11.203 1.00 92.00 112 ASP A N 1
ATOM 888 C CA . ASP A 1 112 ? -3.478 0.447 11.836 1.00 92.00 112 ASP A CA 1
ATOM 889 C C . ASP A 1 112 ? -2.858 1.595 11.011 1.00 92.00 112 ASP A C 1
ATOM 891 O O . ASP A 1 112 ? -2.541 2.646 11.578 1.00 92.00 112 ASP A O 1
ATOM 895 N N . ASP A 1 113 ? -2.795 1.480 9.677 1.00 89.44 113 ASP A N 1
ATOM 896 C CA . ASP A 1 113 ? -2.260 2.536 8.794 1.00 89.44 113 ASP A CA 1
ATOM 897 C C . ASP A 1 113 ? -3.067 3.836 8.897 1.00 89.44 113 ASP A C 1
ATOM 899 O O . ASP A 1 113 ? -2.529 4.943 9.018 1.00 89.44 113 ASP A O 1
ATOM 903 N N . GLY A 1 114 ? -4.396 3.699 8.878 1.00 91.69 114 GLY A N 1
ATOM 904 C CA . GLY A 1 114 ? -5.322 4.820 8.981 1.00 91.69 114 GLY A CA 1
ATOM 905 C C . GLY A 1 114 ? -5.233 5.499 10.345 1.00 91.69 114 GLY A C 1
ATOM 906 O O . GLY A 1 114 ? -5.209 6.730 10.428 1.00 91.69 114 GLY A O 1
ATOM 907 N N . LEU A 1 115 ? -5.129 4.709 11.416 1.00 94.19 115 LEU A N 1
ATOM 908 C CA . LEU A 1 115 ? -4.964 5.217 12.774 1.00 94.19 115 LEU A CA 1
ATOM 909 C C . LEU A 1 115 ? -3.625 5.934 12.957 1.00 94.19 115 LEU A C 1
ATOM 911 O O . LEU A 1 115 ? -3.613 7.021 13.538 1.00 94.19 115 LEU A O 1
ATOM 915 N N . LEU A 1 116 ? -2.523 5.398 12.422 1.00 93.31 116 LEU A N 1
ATOM 916 C CA . LEU A 1 116 ? -1.220 6.064 12.464 1.00 93.31 116 LEU A CA 1
ATOM 917 C C . LEU A 1 116 ? -1.233 7.373 11.666 1.00 93.31 116 LEU A C 1
ATOM 919 O O . LEU A 1 116 ? -0.736 8.388 12.149 1.00 93.31 116 LEU A O 1
ATOM 923 N N . SER A 1 117 ? -1.854 7.390 10.484 1.00 92.12 117 SER A N 1
ATOM 924 C CA . SER A 1 117 ? -1.993 8.600 9.661 1.00 92.12 117 SER A CA 1
ATOM 925 C C . SER A 1 117 ? -2.807 9.692 10.361 1.00 92.12 117 SER A C 1
ATOM 927 O O . SER A 1 117 ? -2.429 10.871 10.352 1.00 92.12 117 SER A O 1
ATOM 929 N N . LEU A 1 118 ? -3.920 9.316 11.000 1.00 92.50 118 LEU A N 1
ATOM 930 C CA . LEU A 1 118 ? -4.722 10.238 11.803 1.00 92.50 118 LEU A CA 1
ATOM 931 C C . LEU A 1 118 ? -3.942 10.731 13.020 1.00 92.50 118 LEU A C 1
ATOM 933 O O . LEU A 1 118 ? -3.970 11.928 13.308 1.00 92.50 118 LEU A O 1
ATOM 937 N N . HIS A 1 119 ? -3.207 9.845 13.693 1.00 92.56 119 HIS A N 1
ATOM 938 C CA . HIS A 1 119 ? -2.358 10.220 14.814 1.00 92.56 119 HIS A CA 1
ATOM 939 C C . HIS A 1 119 ? -1.272 11.211 14.386 1.00 92.56 119 HIS A C 1
ATOM 941 O O . HIS A 1 119 ? -1.137 12.266 14.996 1.00 92.56 119 HIS A O 1
ATOM 947 N N . ASN A 1 120 ? -0.575 10.949 13.280 1.00 90.25 120 ASN A N 1
ATOM 948 C CA . ASN A 1 120 ? 0.454 11.835 12.742 1.00 90.25 120 ASN A CA 1
ATOM 949 C C . ASN A 1 120 ? -0.092 13.235 12.388 1.00 90.25 120 ASN A C 1
ATOM 951 O O . ASN A 1 120 ? 0.558 14.253 12.641 1.00 90.25 120 ASN A O 1
ATOM 955 N N . SER A 1 121 ? -1.311 13.287 11.840 1.00 89.31 121 SER A N 1
ATOM 956 C CA . SER A 1 121 ? -1.953 14.533 11.400 1.00 89.31 121 SER A CA 1
ATOM 957 C C . SER A 1 121 ? -2.511 15.375 12.548 1.00 89.31 121 SER A C 1
ATOM 959 O O . SER A 1 121 ? -2.504 16.598 12.459 1.00 89.31 121 SER A O 1
ATOM 961 N N . ASN A 1 122 ? -3.012 14.741 13.612 1.00 86.56 122 ASN A N 1
ATOM 962 C CA . ASN A 1 122 ? -3.697 15.431 14.711 1.00 86.56 122 ASN A CA 1
ATOM 963 C C . ASN A 1 122 ? -2.822 15.613 15.959 1.00 86.56 122 ASN A C 1
ATOM 965 O O . ASN A 1 122 ? -3.225 16.300 16.895 1.00 86.56 122 ASN A O 1
ATOM 969 N N . ASN A 1 123 ? -1.623 15.028 15.978 1.00 81.38 123 ASN A N 1
ATOM 970 C CA . ASN A 1 123 ? -0.699 15.109 17.099 1.00 81.38 123 ASN A CA 1
ATOM 971 C C . ASN A 1 123 ? 0.504 16.006 16.765 1.00 81.38 123 ASN A C 1
ATOM 973 O O . ASN A 1 123 ? 1.548 15.559 16.278 1.00 81.38 123 ASN A O 1
ATOM 977 N N . PHE A 1 124 ? 0.333 17.314 16.965 1.00 67.69 124 PHE A N 1
ATOM 978 C CA . PHE A 1 124 ? 1.349 18.319 16.629 1.00 67.69 124 PHE A CA 1
ATOM 979 C C . PHE A 1 124 ? 2.477 18.408 17.662 1.00 67.69 124 PHE A C 1
ATOM 981 O O . PHE A 1 124 ? 3.620 18.632 17.273 1.00 67.69 124 PHE A O 1
ATOM 988 N N . GLU A 1 125 ? 2.165 18.205 18.945 1.00 63.66 125 GLU A N 1
ATOM 989 C CA . GLU A 1 125 ? 3.089 18.428 20.071 1.00 63.66 125 GLU A CA 1
ATOM 990 C C . GLU A 1 125 ? 3.703 17.137 20.643 1.00 63.66 125 GLU A C 1
ATOM 992 O O . GLU A 1 125 ? 4.578 17.198 21.504 1.00 63.66 125 GLU A O 1
ATOM 997 N N . GLY A 1 126 ? 3.307 15.971 20.122 1.00 59.38 126 GLY A N 1
ATOM 998 C CA . GLY 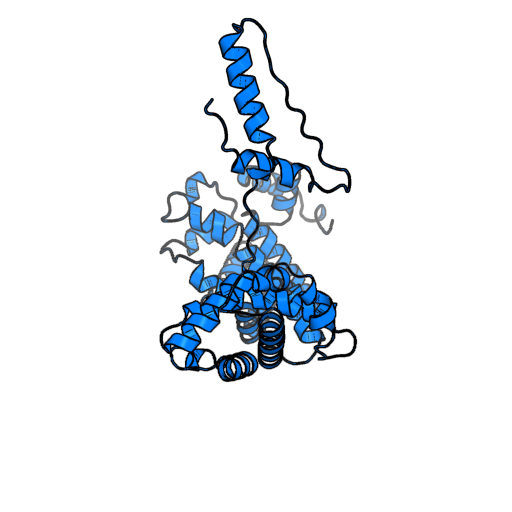A 1 126 ? 3.865 14.673 20.495 1.00 59.38 126 GLY A CA 1
ATOM 999 C C . GLY A 1 126 ? 2.944 13.857 21.403 1.00 59.38 126 GLY A C 1
ATOM 1000 O O . GLY A 1 126 ? 2.385 14.356 22.369 1.00 59.38 126 GLY A O 1
ATOM 1001 N N . ASN A 1 127 ? 2.795 12.582 21.040 1.00 64.12 127 ASN A N 1
ATOM 1002 C CA . ASN A 1 127 ? 2.143 11.441 21.702 1.00 64.12 127 ASN A CA 1
ATOM 1003 C C . ASN A 1 127 ? 0.945 11.662 22.669 1.00 64.12 127 ASN A C 1
ATOM 1005 O O . ASN A 1 127 ? 0.686 10.816 23.524 1.00 64.12 127 ASN A O 1
ATOM 1009 N N . THR A 1 128 ? 0.166 12.743 22.539 1.00 81.56 128 THR A N 1
ATOM 1010 C CA . THR A 1 128 ? -1.126 12.876 23.234 1.00 81.56 128 THR A CA 1
ATOM 1011 C C . THR A 1 128 ? -2.245 12.143 22.489 1.00 81.56 128 THR A C 1
ATOM 1013 O O . THR A 1 128 ? -2.196 11.922 21.277 1.00 81.56 128 THR A O 1
ATOM 1016 N N . LEU A 1 129 ? -3.276 11.743 23.232 1.00 86.31 129 LEU A N 1
ATOM 1017 C CA . LEU A 1 129 ? -4.445 11.026 22.706 1.00 86.31 129 LEU A CA 1
ATOM 1018 C C . LEU A 1 129 ? -5.740 11.838 22.829 1.00 86.31 129 LEU A C 1
ATOM 1020 O O . LEU A 1 129 ? -6.808 11.343 22.483 1.00 86.31 129 LEU A O 1
ATOM 1024 N N . GLU A 1 130 ? -5.655 13.085 23.296 1.00 85.25 130 GLU A N 1
ATOM 1025 C CA . GLU A 1 130 ? -6.812 13.958 23.551 1.00 85.25 130 GLU A CA 1
ATOM 1026 C C . GLU A 1 130 ? -7.597 14.275 22.274 1.00 85.25 130 GLU A C 1
ATOM 1028 O O . GLU A 1 130 ? -8.819 14.425 22.298 1.00 85.25 130 GLU A O 1
ATOM 1033 N N . TRP A 1 131 ? -6.914 14.307 21.126 1.00 90.62 131 TRP A N 1
ATOM 1034 C CA . TRP A 1 131 ? -7.561 14.544 19.839 1.00 90.62 131 TRP A CA 1
ATOM 1035 C C . TRP A 1 131 ? -8.584 13.450 19.489 1.00 90.62 131 TRP A C 1
ATOM 1037 O O . TRP A 1 131 ? -9.559 13.748 18.795 1.00 90.62 131 TRP A O 1
ATOM 1047 N N . ILE A 1 132 ? -8.412 12.218 19.994 1.00 92.12 132 ILE A N 1
ATOM 1048 C CA . ILE A 1 132 ? -9.263 11.064 19.658 1.00 92.12 132 ILE A CA 1
ATOM 1049 C C . ILE A 1 132 ? -10.702 11.325 20.084 1.00 92.12 132 ILE A C 1
ATOM 1051 O O . ILE A 1 132 ? -11.614 11.119 19.286 1.00 92.12 132 ILE A O 1
ATOM 1055 N N . ASP A 1 133 ? -10.909 11.848 21.291 1.00 90.56 133 ASP A N 1
ATOM 1056 C CA . ASP A 1 133 ? -12.251 12.127 21.810 1.00 90.56 133 ASP A CA 1
ATOM 1057 C C . ASP A 1 133 ? -12.955 13.195 20.964 1.00 90.56 133 ASP A C 1
ATOM 1059 O O . ASP A 1 133 ? -14.126 13.063 20.600 1.00 90.56 133 ASP A O 1
ATOM 1063 N N . SER A 1 134 ? -12.218 14.231 20.558 1.00 87.94 134 SER A N 1
ATOM 1064 C CA . SER A 1 134 ? -12.760 15.305 19.719 1.00 87.94 134 SER A CA 1
ATOM 1065 C C . SER A 1 134 ? -13.130 14.837 18.303 1.00 87.94 134 SER A C 1
ATOM 1067 O O . SER A 1 134 ? -14.074 15.359 17.699 1.00 87.94 134 SER A O 1
ATOM 1069 N N . TYR A 1 135 ? -12.401 13.845 17.784 1.00 90.06 135 TYR A N 1
ATOM 1070 C CA . TYR A 1 135 ? -12.495 13.391 16.401 1.00 90.06 135 TYR A CA 1
ATOM 1071 C C . TYR A 1 135 ? -13.467 12.215 16.235 1.00 90.06 135 TYR A C 1
ATOM 1073 O O . TYR A 1 135 ? -14.366 12.253 15.393 1.00 90.06 135 TYR A O 1
ATOM 1081 N N . PHE A 1 136 ? -13.330 11.172 17.057 1.00 93.56 136 PHE A N 1
ATOM 1082 C CA . PHE A 1 136 ? -14.046 9.908 16.882 1.00 93.56 136 PHE A CA 1
ATOM 1083 C C . PHE A 1 136 ? -15.445 9.878 17.494 1.00 93.56 136 PHE A C 1
ATOM 1085 O O . PHE A 1 136 ? -16.248 9.052 17.067 1.00 93.56 136 PHE A O 1
ATOM 1092 N N . THR A 1 137 ? -15.809 10.811 18.375 1.00 93.75 137 THR A N 1
ATOM 1093 C CA . THR A 1 137 ? -17.203 10.958 18.852 1.00 93.75 137 THR A CA 1
ATOM 1094 C C . THR A 1 137 ? -18.196 11.265 17.725 1.00 93.75 137 THR A C 1
ATOM 1096 O O . THR A 1 137 ? -19.386 10.978 17.829 1.00 93.75 137 THR A O 1
ATOM 1099 N N . LYS A 1 138 ? -17.711 11.810 16.603 1.00 91.12 138 LYS A N 1
ATOM 1100 C CA . LYS A 1 138 ? -18.503 12.057 15.385 1.00 91.12 138 LYS A CA 1
ATOM 1101 C C . LYS A 1 138 ? -18.372 10.940 14.347 1.00 91.12 138 LYS A C 1
ATOM 1103 O O . LYS A 1 138 ? -18.957 11.040 13.269 1.00 91.12 138 LYS A O 1
ATOM 1108 N N . SER A 1 139 ? -17.584 9.904 14.633 1.00 92.62 139 SER A N 1
ATOM 1109 C CA . SER A 1 139 ? -17.396 8.782 13.717 1.00 92.62 139 SER A CA 1
ATOM 1110 C C . SER A 1 139 ? -18.662 7.936 13.620 1.00 92.62 139 SER A C 1
ATOM 1112 O O . SER A 1 139 ? -19.446 7.832 14.566 1.00 92.62 139 SER A O 1
ATOM 1114 N N . LEU A 1 140 ? -18.842 7.278 12.473 1.00 93.88 140 LEU A N 1
ATOM 1115 C CA . LEU A 1 140 ? -19.955 6.353 12.284 1.00 93.88 140 LEU A CA 1
ATOM 1116 C C . LEU A 1 140 ? -19.916 5.210 13.312 1.00 93.88 140 LEU A C 1
ATOM 1118 O O . LEU A 1 140 ? -20.974 4.798 13.772 1.00 93.88 140 LEU A O 1
ATOM 1122 N N . ALA A 1 141 ? -18.719 4.753 13.704 1.00 95.25 141 ALA A N 1
ATOM 1123 C CA . ALA A 1 141 ? -18.546 3.704 14.706 1.00 95.25 141 ALA A CA 1
ATOM 1124 C C . ALA A 1 141 ? -19.129 4.113 16.064 1.00 95.25 141 ALA A C 1
ATOM 1126 O O . ALA A 1 141 ? -19.961 3.401 16.619 1.00 95.25 141 ALA A O 1
ATOM 1127 N N . TYR A 1 142 ? -18.763 5.303 16.550 1.00 96.94 142 TYR A N 1
ATOM 1128 C CA . TYR A 1 142 ? -19.280 5.842 17.808 1.00 96.94 142 TYR A CA 1
ATOM 1129 C C . TYR A 1 142 ? -20.798 6.051 17.753 1.00 96.94 142 TYR A C 1
ATOM 1131 O O . TYR A 1 142 ? -21.528 5.623 18.644 1.00 96.94 142 TYR A O 1
ATOM 1139 N N . ILE A 1 143 ? -21.295 6.665 16.672 1.00 94.25 143 ILE A N 1
ATOM 1140 C CA . ILE A 1 143 ? -22.727 6.947 16.501 1.00 94.25 143 ILE A CA 1
ATOM 1141 C C . ILE A 1 143 ? -23.541 5.652 16.428 1.00 94.25 143 ILE A C 1
ATOM 1143 O O . ILE A 1 143 ? -24.662 5.615 16.930 1.00 94.25 143 ILE A O 1
ATOM 1147 N N . GLN A 1 144 ? -23.029 4.606 15.781 1.00 95.31 144 GLN A N 1
ATOM 1148 C CA . GLN A 1 144 ? -23.762 3.353 15.617 1.00 95.31 144 GLN A CA 1
ATOM 1149 C C . GLN A 1 144 ? -23.674 2.426 16.825 1.00 95.31 144 GLN A C 1
ATOM 1151 O O . GLN A 1 144 ? -24.577 1.609 16.985 1.00 95.31 144 GLN A O 1
ATOM 1156 N N . ALA A 1 145 ? -22.674 2.583 17.698 1.00 95.88 145 ALA A N 1
ATOM 1157 C CA . ALA A 1 145 ? -22.551 1.790 18.921 1.00 95.88 145 ALA A CA 1
ATOM 1158 C C . ALA A 1 145 ? -23.825 1.846 19.786 1.00 95.88 145 ALA A C 1
ATOM 1160 O O . ALA A 1 145 ? -24.224 0.835 20.343 1.00 95.88 145 ALA A O 1
ATOM 1161 N N . GLN A 1 146 ? -24.544 2.978 19.806 1.00 94.62 146 GLN A N 1
ATOM 1162 C CA . GLN A 1 146 ? -25.805 3.122 20.554 1.00 94.62 146 GLN A CA 1
ATOM 1163 C C . GLN A 1 146 ? -26.924 2.145 20.136 1.00 94.62 146 GLN A C 1
ATOM 1165 O O . GLN A 1 146 ? -27.919 2.018 20.846 1.00 94.62 146 GLN A O 1
ATOM 1170 N N . TYR A 1 147 ? -26.815 1.519 18.959 1.00 92.88 147 TYR A N 1
ATOM 1171 C CA . TYR A 1 147 ? -27.795 0.551 18.457 1.00 92.88 147 TYR A CA 1
ATOM 1172 C C . TYR A 1 147 ? -27.477 -0.894 18.861 1.00 92.88 147 TYR A C 1
ATOM 1174 O O . TYR A 1 147 ? -28.221 -1.798 18.484 1.00 92.88 147 TYR A O 1
ATOM 1182 N N . TYR A 1 148 ? -26.393 -1.109 19.605 1.00 93.62 148 TYR A N 1
ATOM 1183 C CA . TYR A 1 148 ? -25.913 -2.415 20.029 1.00 93.62 148 TYR A CA 1
ATOM 1184 C C . TYR A 1 148 ? -25.876 -2.497 21.556 1.00 93.62 148 TYR A C 1
ATOM 1186 O O . TYR A 1 148 ? -25.568 -1.523 22.236 1.00 93.62 148 TYR A O 1
ATOM 1194 N N . GLU A 1 149 ? -26.207 -3.666 22.104 1.00 92.25 149 GLU A N 1
ATOM 1195 C CA . GLU A 1 149 ? -26.156 -3.908 23.555 1.00 92.25 149 GLU A CA 1
ATOM 1196 C C . GLU A 1 149 ? -24.764 -4.365 24.009 1.00 92.25 149 GLU A C 1
ATOM 1198 O O . GLU A 1 149 ? -24.397 -4.205 25.170 1.00 92.25 149 GLU A O 1
ATOM 1203 N N . ASP A 1 150 ? -23.979 -4.930 23.090 1.00 92.75 150 ASP A N 1
ATOM 1204 C CA . ASP A 1 150 ? -22.675 -5.525 23.362 1.00 92.75 150 ASP A CA 1
ATOM 1205 C C . ASP A 1 150 ? -21.517 -4.522 23.336 1.00 92.75 150 ASP A C 1
ATOM 1207 O O . ASP A 1 150 ? -20.405 -4.893 23.711 1.00 92.75 150 ASP A O 1
ATOM 1211 N N . ILE A 1 151 ? -21.737 -3.265 22.930 1.00 96.06 151 ILE A N 1
ATOM 1212 C CA . ILE A 1 151 ? -20.687 -2.242 22.857 1.00 96.06 151 ILE A CA 1
ATOM 1213 C C . ILE A 1 151 ? -21.220 -0.823 23.069 1.00 96.06 151 ILE A C 1
ATOM 1215 O O . ILE A 1 151 ? -22.311 -0.481 22.626 1.00 96.06 151 ILE A O 1
ATOM 1219 N N . THR A 1 152 ? -20.418 0.029 23.702 1.00 96.62 152 THR A N 1
ATOM 1220 C CA . THR A 1 152 ? -20.721 1.455 23.888 1.00 96.62 152 THR A CA 1
ATOM 1221 C C . THR A 1 152 ? -19.816 2.356 23.048 1.00 96.62 152 THR A C 1
ATOM 1223 O O . THR A 1 152 ? -18.746 1.953 22.594 1.00 96.62 152 THR A O 1
ATOM 1226 N N . GLY A 1 153 ? -20.232 3.612 22.851 1.00 96.25 153 GLY A N 1
ATOM 1227 C CA . GLY A 1 153 ? -19.399 4.610 22.176 1.00 96.25 153 GLY A CA 1
ATOM 1228 C C . GLY A 1 153 ? -18.070 4.858 22.899 1.00 96.25 153 GLY A C 1
ATOM 1229 O O . GLY A 1 153 ? -17.041 4.993 22.244 1.00 96.25 153 GLY A O 1
ATOM 1230 N N . ASP A 1 154 ? -18.063 4.856 24.232 1.00 96.06 154 ASP A N 1
ATOM 1231 C CA . ASP A 1 154 ? -16.840 5.070 25.015 1.00 96.06 154 ASP A CA 1
ATOM 1232 C C . ASP A 1 154 ? -15.871 3.885 24.880 1.00 96.06 154 ASP A C 1
ATOM 1234 O O . ASP A 1 154 ? -14.681 4.092 24.661 1.00 96.06 154 ASP A O 1
ATOM 1238 N N . GLU A 1 155 ? -16.382 2.649 24.849 1.00 96.44 155 GLU A N 1
ATOM 1239 C CA . GLU A 1 155 ? -15.565 1.459 24.563 1.00 96.44 155 GLU A CA 1
ATOM 1240 C C . GLU A 1 155 ? -14.936 1.503 23.156 1.00 96.44 155 GLU A C 1
ATOM 1242 O O . GLU A 1 155 ? -13.809 1.044 22.968 1.00 96.44 155 GLU A O 1
ATOM 1247 N N . VAL A 1 156 ? -15.615 2.097 22.164 1.00 96.75 156 VAL A N 1
ATOM 1248 C CA . VAL A 1 156 ? -15.020 2.346 20.836 1.00 96.75 156 VAL A CA 1
ATOM 1249 C C . VAL A 1 156 ? -13.830 3.306 20.944 1.00 96.75 156 VAL A C 1
ATOM 1251 O O . VAL A 1 156 ? -12.792 3.068 20.324 1.00 96.75 156 VAL A O 1
ATOM 1254 N N . LEU A 1 157 ? -13.948 4.380 21.732 1.00 96.56 157 LEU A N 1
ATOM 1255 C CA . LEU A 1 157 ? -12.851 5.332 21.938 1.00 96.56 157 LEU A CA 1
ATOM 1256 C C . LEU A 1 157 ? -11.680 4.687 22.687 1.00 96.56 157 LEU A C 1
ATOM 1258 O O . LEU A 1 157 ? -10.528 4.887 22.296 1.00 96.56 157 LEU A O 1
ATOM 1262 N N . ASP A 1 158 ? -11.961 3.890 23.718 1.00 96.44 158 ASP A N 1
ATOM 1263 C CA . ASP A 1 158 ? -10.946 3.172 24.492 1.00 96.44 158 ASP A CA 1
ATOM 1264 C C . ASP A 1 158 ? -10.180 2.173 23.626 1.00 96.44 158 ASP A C 1
ATOM 1266 O O . ASP A 1 158 ? -8.947 2.127 23.683 1.00 96.44 158 ASP A O 1
ATOM 1270 N N . PHE A 1 159 ? -10.882 1.448 22.751 1.00 95.88 159 PHE A N 1
ATOM 1271 C CA . PHE A 1 159 ? -10.257 0.570 21.766 1.00 95.88 159 PHE A CA 1
ATOM 1272 C C . PHE A 1 159 ? -9.301 1.343 20.852 1.00 95.88 159 PHE A C 1
ATOM 1274 O O . PHE A 1 159 ? -8.144 0.953 20.689 1.00 95.88 159 PHE A O 1
ATOM 1281 N N . ILE A 1 160 ? -9.749 2.463 20.275 1.00 95.88 160 ILE A N 1
ATOM 1282 C CA . ILE A 1 160 ? -8.933 3.270 19.354 1.00 95.88 160 ILE A CA 1
ATOM 1283 C C . ILE A 1 160 ? -7.698 3.831 20.069 1.00 95.88 160 ILE A C 1
ATOM 1285 O O . ILE A 1 160 ? -6.588 3.766 19.536 1.00 95.88 160 ILE A O 1
ATOM 1289 N N . LYS A 1 161 ? -7.863 4.338 21.298 1.00 95.69 161 LYS A N 1
ATOM 1290 C CA . LYS A 1 161 ? -6.756 4.810 22.145 1.00 95.69 161 LYS A CA 1
ATOM 1291 C C . LYS A 1 161 ? -5.753 3.694 22.414 1.00 95.69 161 LYS A C 1
ATOM 1293 O O . LYS A 1 161 ? -4.550 3.917 22.283 1.00 95.69 161 LYS A O 1
ATOM 1298 N N . ALA A 1 162 ? -6.228 2.509 22.789 1.00 95.31 162 ALA A N 1
ATOM 1299 C CA . ALA A 1 162 ? -5.379 1.353 23.042 1.00 95.31 162 ALA A CA 1
ATOM 1300 C C . ALA A 1 162 ? -4.616 0.928 21.790 1.00 95.31 162 ALA A C 1
ATOM 1302 O O . ALA A 1 162 ? -3.403 0.746 21.846 1.00 95.31 162 ALA A O 1
ATOM 1303 N N . ARG A 1 163 ? -5.296 0.851 20.645 1.00 94.44 163 ARG A N 1
ATOM 1304 C CA . ARG A 1 163 ? -4.666 0.464 19.386 1.00 94.44 163 ARG A CA 1
ATOM 1305 C C . ARG A 1 163 ? -3.597 1.464 18.953 1.00 94.44 163 ARG A C 1
ATOM 1307 O O . ARG A 1 163 ? -2.486 1.046 18.665 1.00 94.44 163 ARG A O 1
ATOM 1314 N N . ILE A 1 164 ? -3.855 2.772 19.029 1.00 94.19 164 ILE A N 1
ATOM 1315 C CA . ILE A 1 164 ? -2.841 3.807 18.742 1.00 94.19 164 ILE A CA 1
ATOM 1316 C C . ILE A 1 164 ? -1.630 3.708 19.685 1.00 94.19 164 ILE A C 1
ATOM 1318 O O . ILE A 1 164 ? -0.492 3.872 19.240 1.00 94.19 164 ILE A O 1
ATOM 1322 N N . LYS A 1 165 ? -1.836 3.404 20.975 1.00 93.75 165 LYS A N 1
ATOM 1323 C CA . LYS A 1 165 ? -0.719 3.123 21.898 1.00 93.75 165 LYS A CA 1
ATOM 1324 C C . LYS A 1 165 ? 0.082 1.904 21.444 1.00 93.75 165 LYS A C 1
ATOM 1326 O O . LYS A 1 165 ? 1.305 1.976 21.403 1.00 93.75 165 LYS A O 1
ATOM 1331 N N . GLY A 1 166 ? -0.599 0.826 21.057 1.00 93.31 166 GLY A N 1
ATOM 1332 C CA . GLY A 1 166 ? 0.033 -0.368 20.498 1.00 93.31 166 GLY A CA 1
ATOM 1333 C C . GLY A 1 166 ? 0.852 -0.044 19.249 1.00 93.31 166 GLY A C 1
ATOM 1334 O O . GLY A 1 166 ? 2.039 -0.361 19.193 1.00 93.31 166 GLY A O 1
ATOM 1335 N N . ILE A 1 167 ? 0.268 0.672 18.287 1.00 93.81 167 ILE A N 1
ATOM 1336 C CA . ILE A 1 167 ? 0.945 1.085 17.052 1.00 93.81 167 ILE A CA 1
ATOM 1337 C C . ILE A 1 167 ? 2.192 1.911 17.371 1.00 93.81 167 ILE A C 1
ATOM 1339 O O . ILE A 1 167 ? 3.279 1.543 16.945 1.00 93.81 167 ILE A O 1
ATOM 1343 N N . THR A 1 168 ? 2.079 2.986 18.158 1.00 92.31 168 THR A N 1
ATOM 1344 C CA . THR A 1 168 ? 3.232 3.854 18.483 1.00 92.31 168 THR A CA 1
ATOM 1345 C C . THR A 1 168 ? 4.292 3.137 19.319 1.00 92.31 168 THR A C 1
ATOM 1347 O O . THR A 1 168 ? 5.479 3.410 19.177 1.00 92.31 168 THR A O 1
ATOM 1350 N N . LYS A 1 169 ? 3.915 2.150 20.139 1.00 91.81 169 LYS A N 1
ATOM 1351 C CA . LYS A 1 169 ? 4.878 1.270 20.813 1.00 91.81 169 LYS A CA 1
ATOM 1352 C C . LYS A 1 169 ? 5.620 0.357 19.831 1.00 91.81 169 LYS A C 1
ATOM 1354 O O . LYS A 1 169 ? 6.799 0.092 20.041 1.00 91.81 169 LYS A O 1
ATOM 1359 N N . LYS A 1 170 ? 4.938 -0.112 18.782 1.00 90.81 170 LYS A N 1
ATOM 1360 C CA . LYS A 1 170 ? 5.495 -0.979 17.734 1.00 90.81 170 LYS A CA 1
ATOM 1361 C C . LYS A 1 170 ? 6.421 -0.217 16.787 1.00 90.81 170 LYS A C 1
ATOM 1363 O O . LYS A 1 170 ? 7.522 -0.679 16.527 1.00 90.81 170 LYS A O 1
ATOM 1368 N N . VAL A 1 171 ? 5.976 0.935 16.283 1.00 90.56 171 VAL A N 1
ATOM 1369 C CA . VAL A 1 171 ? 6.714 1.711 15.272 1.00 90.56 171 VAL A CA 1
ATOM 1370 C C . VAL A 1 171 ? 7.732 2.676 15.879 1.00 90.56 171 VAL A C 1
ATOM 1372 O O . VAL A 1 171 ? 8.678 3.071 15.211 1.00 90.56 171 VAL A O 1
ATOM 1375 N N . GLY A 1 172 ? 7.548 3.076 17.137 1.00 88.06 172 GLY A N 1
ATOM 1376 C CA . GLY A 1 172 ? 8.322 4.129 17.790 1.00 88.06 172 GLY A CA 1
ATOM 1377 C C . GLY A 1 172 ? 7.488 5.383 18.057 1.00 88.06 172 GLY A C 1
ATOM 1378 O O . GLY A 1 172 ? 6.393 5.565 17.530 1.00 88.06 172 GLY A O 1
ATOM 1379 N N . ILE A 1 173 ? 8.008 6.263 18.912 1.00 85.50 173 ILE A N 1
ATOM 1380 C CA . ILE A 1 173 ? 7.285 7.452 19.403 1.00 85.50 173 ILE A CA 1
ATOM 1381 C C . ILE A 1 173 ? 7.635 8.740 18.648 1.00 85.50 173 ILE A C 1
ATOM 1383 O O . ILE A 1 173 ? 7.077 9.798 18.938 1.00 85.50 173 ILE A O 1
ATOM 1387 N N . GLU A 1 174 ? 8.591 8.675 17.724 1.00 86.44 174 GLU A N 1
ATOM 1388 C CA . GLU A 1 174 ? 9.074 9.844 17.002 1.00 86.44 174 GLU A CA 1
ATOM 1389 C C . GLU A 1 174 ? 8.209 10.138 15.778 1.00 86.44 174 GLU A C 1
ATOM 1391 O O . GLU A 1 174 ? 7.963 9.275 14.934 1.00 86.44 174 GLU A O 1
ATOM 1396 N N . LYS A 1 175 ? 7.811 11.404 15.636 1.00 86.12 175 LYS A N 1
ATOM 1397 C CA . LYS A 1 175 ? 6.984 11.860 14.516 1.00 86.12 175 LYS A CA 1
ATOM 1398 C C . LYS A 1 175 ? 7.646 11.648 13.152 1.00 86.12 175 LYS A C 1
ATOM 1400 O O . LYS A 1 175 ? 6.967 11.296 12.194 1.00 86.12 175 LYS A O 1
ATOM 1405 N N . SER A 1 176 ? 8.966 11.802 13.070 1.00 86.56 176 SER A N 1
ATOM 1406 C CA . SER A 1 176 ? 9.757 11.539 11.858 1.00 86.56 176 SER A CA 1
ATOM 1407 C C . SER A 1 176 ? 9.564 10.108 11.336 1.00 86.56 176 SER A C 1
ATOM 1409 O O . SER A 1 176 ? 9.443 9.907 10.123 1.00 86.56 176 SER A O 1
ATOM 1411 N N . ILE A 1 177 ? 9.480 9.132 12.248 1.00 87.88 177 ILE A N 1
ATOM 1412 C CA . ILE A 1 177 ? 9.227 7.723 11.933 1.00 87.88 177 ILE A CA 1
ATOM 1413 C C . ILE A 1 177 ? 7.795 7.558 11.423 1.00 87.88 177 ILE A C 1
ATOM 1415 O O . ILE A 1 177 ? 7.590 6.969 10.364 1.00 87.88 177 ILE A O 1
ATOM 1419 N N . TRP A 1 178 ? 6.807 8.149 12.102 1.00 90.19 178 TRP A N 1
ATOM 1420 C CA . TRP A 1 178 ? 5.405 8.087 11.666 1.00 90.19 178 TRP A CA 1
ATOM 1421 C C . TRP A 1 178 ? 5.217 8.679 10.277 1.00 90.19 178 TRP A C 1
ATOM 1423 O O . TRP A 1 178 ? 4.601 8.062 9.416 1.00 90.19 178 TRP A O 1
ATOM 1433 N N . GLU A 1 179 ? 5.794 9.852 10.026 1.00 88.94 179 GLU A N 1
ATOM 1434 C CA . GLU A 1 179 ? 5.771 10.471 8.709 1.00 88.94 179 GLU A CA 1
ATOM 1435 C C . GLU A 1 179 ? 6.448 9.580 7.665 1.00 88.94 179 GLU A C 1
ATOM 1437 O O . GLU A 1 179 ? 6.106 9.674 6.491 1.00 88.94 179 GLU A O 1
ATOM 1442 N N . SER A 1 180 ? 7.462 8.788 8.042 1.00 88.19 180 SER A N 1
ATOM 1443 C CA . SER A 1 180 ? 8.148 7.864 7.128 1.00 88.19 180 SER A CA 1
ATOM 1444 C C . SER A 1 180 ? 7.198 6.779 6.656 1.00 88.19 180 SER A C 1
ATOM 1446 O O . SER A 1 180 ? 6.930 6.683 5.457 1.00 88.19 180 SER 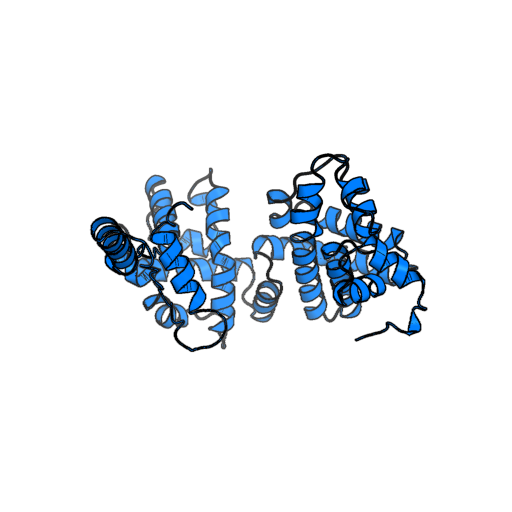A O 1
ATOM 1448 N N . ILE A 1 181 ? 6.596 6.082 7.614 1.00 90.25 181 ILE A N 1
ATOM 1449 C CA . ILE A 1 181 ? 5.657 4.988 7.376 1.00 90.25 181 ILE A CA 1
ATOM 1450 C C . ILE A 1 181 ? 4.412 5.496 6.636 1.00 90.25 181 ILE A C 1
ATOM 1452 O O . ILE A 1 181 ? 4.053 4.990 5.580 1.00 90.25 181 ILE A O 1
ATOM 1456 N N . VAL A 1 182 ? 3.795 6.584 7.109 1.00 89.69 182 VAL A N 1
ATOM 1457 C CA . VAL A 1 182 ? 2.595 7.160 6.474 1.00 89.69 182 VAL A CA 1
ATOM 1458 C C . VAL A 1 182 ? 2.882 7.614 5.041 1.00 89.69 182 VAL A C 1
ATOM 1460 O O . VAL A 1 182 ? 2.028 7.487 4.165 1.00 89.69 182 VAL A O 1
ATOM 1463 N N . SER A 1 183 ? 4.081 8.143 4.775 1.00 87.31 183 SER A N 1
ATOM 1464 C CA . SER A 1 183 ? 4.430 8.587 3.425 1.00 87.31 183 SER A CA 1
ATOM 1465 C C . SER A 1 183 ? 4.638 7.430 2.453 1.00 87.31 183 SER A C 1
ATOM 1467 O O . SER A 1 183 ? 4.301 7.596 1.277 1.00 87.31 183 SER A O 1
ATOM 1469 N N . SER A 1 184 ? 5.160 6.280 2.907 1.00 87.31 184 SER A N 1
ATOM 1470 C CA . SER A 1 184 ? 5.450 5.138 2.032 1.00 87.31 184 SER A CA 1
ATOM 1471 C C . SER A 1 184 ? 4.175 4.669 1.330 1.00 87.31 184 SER A C 1
ATOM 1473 O O . SER A 1 184 ? 4.170 4.475 0.110 1.00 87.31 184 SER A O 1
ATOM 1475 N N . GLY A 1 185 ? 3.067 4.655 2.076 1.00 85.31 185 GLY A N 1
ATOM 1476 C CA . GLY A 1 185 ? 1.778 4.142 1.633 1.00 85.31 185 GLY A CA 1
ATOM 1477 C C . GLY A 1 185 ? 1.741 2.616 1.595 1.00 85.31 185 GLY A C 1
ATOM 1478 O O . GLY A 1 185 ? 0.855 2.084 0.940 1.00 85.31 185 GLY A O 1
ATOM 1479 N N . ILE A 1 186 ? 2.707 1.949 2.235 1.00 88.88 186 ILE A N 1
ATOM 1480 C CA . ILE A 1 186 ? 2.786 0.500 2.450 1.00 88.88 186 ILE A CA 1
ATOM 1481 C C . ILE A 1 186 ? 2.191 0.186 3.837 1.00 88.88 186 ILE A C 1
ATOM 1483 O O . ILE A 1 186 ? 2.374 0.997 4.747 1.00 88.88 186 ILE A O 1
ATOM 1487 N N . PRO A 1 187 ? 1.525 -0.971 4.035 1.00 89.19 187 PRO A N 1
ATOM 1488 C CA . PRO A 1 187 ? 1.032 -1.380 5.344 1.00 89.19 187 PRO A CA 1
ATOM 1489 C C . PRO A 1 187 ? 2.140 -1.433 6.391 1.00 89.19 187 PRO A C 1
ATOM 1491 O O . PRO A 1 187 ? 3.196 -2.009 6.120 1.00 89.19 187 PRO A O 1
ATOM 1494 N N . ILE A 1 188 ? 1.887 -0.897 7.590 1.00 90.56 188 ILE A N 1
ATOM 1495 C CA . ILE A 1 188 ? 2.871 -0.721 8.675 1.00 90.56 188 ILE A CA 1
ATOM 1496 C C . ILE A 1 188 ? 3.745 -1.961 8.876 1.00 90.56 188 ILE A C 1
ATOM 1498 O O . ILE A 1 188 ? 4.964 -1.850 8.961 1.00 90.56 188 ILE A O 1
ATOM 1502 N N . ASN A 1 189 ? 3.154 -3.155 8.933 1.00 87.94 189 ASN A N 1
ATOM 1503 C CA . ASN A 1 189 ? 3.909 -4.380 9.213 1.00 87.94 189 ASN A CA 1
ATOM 1504 C C . ASN A 1 189 ? 4.896 -4.725 8.103 1.00 87.94 189 ASN A C 1
ATOM 1506 O O . ASN A 1 189 ? 6.035 -5.097 8.377 1.00 87.94 189 ASN A O 1
ATOM 1510 N N . SER A 1 190 ? 4.470 -4.549 6.856 1.00 88.88 190 SER A N 1
ATOM 1511 C CA . SER A 1 190 ? 5.333 -4.755 5.695 1.00 88.88 190 SER A CA 1
ATOM 1512 C C . SER A 1 190 ? 6.379 -3.651 5.579 1.00 88.88 190 SER A C 1
ATOM 1514 O O . SER A 1 190 ? 7.520 -3.912 5.219 1.00 88.88 190 SER A O 1
ATOM 1516 N N . ASP A 1 191 ? 6.011 -2.423 5.933 1.00 91.25 191 ASP A N 1
ATOM 1517 C CA . ASP A 1 191 ? 6.899 -1.266 5.930 1.00 91.25 191 ASP A CA 1
ATOM 1518 C C . ASP A 1 191 ? 8.056 -1.422 6.936 1.00 91.25 191 ASP A C 1
ATOM 1520 O O . ASP A 1 191 ? 9.209 -1.166 6.588 1.00 91.25 191 ASP A O 1
ATOM 1524 N N . LEU A 1 192 ? 7.768 -1.940 8.138 1.00 91.19 192 LEU A N 1
ATOM 1525 C CA . LEU A 1 192 ? 8.773 -2.277 9.154 1.00 91.19 192 LEU A CA 1
ATOM 1526 C C . LEU A 1 192 ? 9.699 -3.420 8.705 1.00 91.19 192 LEU A C 1
ATOM 1528 O O . LEU A 1 192 ? 10.910 -3.334 8.884 1.00 91.19 192 LEU A O 1
ATOM 1532 N N . GLN A 1 193 ? 9.156 -4.468 8.079 1.00 92.00 193 GLN A N 1
ATOM 1533 C CA . GLN A 1 193 ? 9.966 -5.557 7.508 1.00 92.00 193 GLN A CA 1
ATOM 1534 C C . GLN A 1 193 ? 10.879 -5.063 6.374 1.00 92.00 193 GLN A C 1
ATOM 1536 O O . GLN A 1 193 ? 12.001 -5.545 6.217 1.00 92.00 193 GLN A O 1
ATOM 1541 N N . ILE A 1 194 ? 10.415 -4.096 5.576 1.00 92.88 194 ILE A N 1
ATOM 1542 C CA . ILE A 1 194 ? 11.239 -3.445 4.552 1.00 92.88 194 ILE A CA 1
ATOM 1543 C C . ILE A 1 194 ? 12.349 -2.618 5.204 1.00 92.88 194 ILE A C 1
ATOM 1545 O O . ILE A 1 194 ? 13.471 -2.654 4.706 1.00 92.88 194 ILE A O 1
ATOM 1549 N N . ASP A 1 195 ? 12.085 -1.915 6.311 1.00 91.44 195 ASP A N 1
ATOM 1550 C CA . ASP A 1 195 ? 13.120 -1.156 7.030 1.00 91.44 195 ASP A CA 1
ATOM 1551 C C . ASP A 1 195 ? 14.275 -2.046 7.504 1.00 91.44 195 ASP A C 1
ATOM 1553 O O . ASP A 1 195 ? 15.437 -1.666 7.357 1.00 91.44 195 ASP A O 1
ATOM 1557 N N . GLU A 1 196 ? 13.981 -3.257 7.987 1.00 93.25 196 GLU A N 1
ATOM 1558 C CA . GLU A 1 196 ? 15.004 -4.238 8.381 1.00 93.25 196 GLU A CA 1
ATOM 1559 C C . GLU A 1 196 ? 15.906 -4.663 7.209 1.00 93.25 196 GLU A C 1
ATOM 1561 O O . GLU A 1 196 ? 17.079 -4.985 7.405 1.00 93.25 196 GLU A O 1
ATOM 1566 N N . LYS A 1 197 ? 15.372 -4.629 5.983 1.00 94.75 197 LYS A N 1
ATOM 1567 C CA . LYS A 1 197 ? 16.055 -5.041 4.747 1.00 94.75 197 LYS A CA 1
ATOM 1568 C C . LYS A 1 197 ? 16.573 -3.864 3.916 1.00 94.75 197 LYS A C 1
ATOM 1570 O O . LYS A 1 197 ? 17.256 -4.061 2.910 1.00 94.75 197 LYS A O 1
ATOM 1575 N N . LEU A 1 198 ? 16.293 -2.625 4.322 1.00 94.69 198 LEU A N 1
ATOM 1576 C CA . LEU A 1 198 ? 16.536 -1.434 3.508 1.00 94.69 198 LEU A CA 1
ATOM 1577 C C . LEU A 1 198 ? 18.021 -1.238 3.184 1.00 94.69 198 LEU A C 1
ATOM 1579 O O . LEU A 1 198 ? 18.352 -0.846 2.069 1.00 94.69 198 LEU A O 1
ATOM 1583 N N . SER A 1 199 ? 18.926 -1.549 4.117 1.00 96.31 199 SER A N 1
ATOM 1584 C CA . SER A 1 199 ? 20.374 -1.456 3.874 1.00 96.31 199 SER A CA 1
ATOM 1585 C C . SER A 1 199 ? 20.854 -2.397 2.764 1.00 96.31 199 SER A C 1
ATOM 1587 O O . SER A 1 199 ? 21.714 -2.016 1.971 1.00 96.31 199 SER A O 1
ATOM 1589 N N . GLU A 1 200 ? 20.287 -3.601 2.676 1.00 97.44 200 GLU A N 1
ATOM 1590 C CA . GLU A 1 200 ? 20.590 -4.558 1.608 1.00 97.44 200 GLU A CA 1
ATOM 1591 C C . GLU A 1 200 ? 20.063 -4.053 0.259 1.00 97.44 200 GLU A C 1
ATOM 1593 O O . GLU A 1 200 ? 20.800 -4.029 -0.727 1.00 97.44 200 GLU A O 1
ATOM 1598 N N . ILE A 1 201 ? 18.828 -3.539 0.240 1.00 97.50 201 ILE A N 1
ATOM 1599 C CA . ILE A 1 201 ? 18.219 -2.938 -0.955 1.00 97.50 201 ILE A CA 1
ATOM 1600 C C . ILE A 1 201 ? 19.051 -1.745 -1.450 1.00 97.50 201 ILE A C 1
ATOM 1602 O O . ILE A 1 201 ? 19.331 -1.645 -2.643 1.00 97.50 201 ILE A O 1
ATOM 1606 N N . ILE A 1 202 ? 19.504 -0.863 -0.551 1.00 98.00 202 ILE A N 1
ATOM 1607 C CA . ILE A 1 202 ? 20.383 0.265 -0.898 1.00 98.00 202 ILE A CA 1
ATOM 1608 C C . ILE A 1 202 ? 21.673 -0.241 -1.556 1.00 98.00 202 ILE A C 1
ATOM 1610 O O . ILE A 1 202 ? 22.070 0.282 -2.595 1.00 98.00 202 ILE A O 1
ATOM 1614 N N . SER A 1 203 ? 22.304 -1.284 -1.009 1.00 97.81 203 SER A N 1
ATOM 1615 C CA . SER A 1 203 ? 23.533 -1.852 -1.580 1.00 97.81 203 SER A CA 1
ATOM 1616 C C . SER A 1 203 ? 23.324 -2.424 -2.989 1.00 97.81 203 SER A C 1
ATOM 1618 O O . SER A 1 203 ? 24.180 -2.241 -3.863 1.00 97.81 203 SER A O 1
ATOM 1620 N N . ILE A 1 204 ? 22.181 -3.071 -3.229 1.00 98.12 204 ILE A N 1
ATOM 1621 C CA . ILE A 1 204 ? 21.781 -3.570 -4.551 1.00 98.12 204 ILE A CA 1
ATOM 1622 C C . ILE A 1 204 ? 21.639 -2.405 -5.543 1.00 98.12 204 ILE A C 1
ATOM 1624 O O . ILE A 1 204 ? 22.195 -2.453 -6.643 1.00 98.12 204 ILE A O 1
ATOM 1628 N N . VAL A 1 205 ? 20.952 -1.329 -5.146 1.00 98.06 205 VAL A N 1
ATOM 1629 C CA . VAL A 1 205 ? 20.743 -0.144 -5.996 1.00 98.06 205 VAL A CA 1
ATOM 1630 C C . VAL A 1 205 ? 22.058 0.565 -6.300 1.00 98.06 205 VAL A C 1
ATOM 1632 O O . VAL A 1 205 ? 22.325 0.887 -7.455 1.00 98.06 205 VAL A O 1
ATOM 1635 N N . GLN A 1 206 ? 22.918 0.755 -5.300 1.00 97.56 206 GLN A N 1
ATOM 1636 C CA . GLN A 1 206 ? 24.231 1.379 -5.480 1.00 97.56 206 GLN A CA 1
ATOM 1637 C C . GLN A 1 206 ? 25.114 0.589 -6.451 1.00 97.56 206 GLN A C 1
ATOM 1639 O O . GLN A 1 206 ? 25.798 1.184 -7.281 1.00 97.56 206 GLN A O 1
ATOM 1644 N N . SER A 1 207 ? 25.045 -0.745 -6.407 1.00 97.31 207 SER A N 1
ATOM 1645 C CA . SER A 1 207 ? 25.753 -1.613 -7.357 1.00 97.31 207 SER A CA 1
ATOM 1646 C C . SER A 1 207 ? 25.250 -1.425 -8.793 1.00 97.31 207 SER A C 1
ATOM 1648 O O . SER A 1 207 ? 26.046 -1.415 -9.728 1.00 97.31 207 SER A O 1
ATOM 1650 N N . TYR A 1 208 ? 23.943 -1.222 -8.977 1.00 97.69 208 TYR A N 1
ATOM 1651 C CA . TYR A 1 208 ? 23.370 -0.898 -10.284 1.00 97.69 208 TYR A CA 1
ATOM 1652 C C . TYR A 1 208 ? 23.719 0.527 -10.747 1.00 97.69 208 TYR A C 1
ATOM 1654 O O . TYR A 1 208 ? 23.987 0.736 -11.928 1.00 97.69 208 TYR A O 1
ATOM 1662 N N . ILE A 1 209 ? 23.765 1.516 -9.849 1.00 96.44 209 ILE A N 1
ATOM 1663 C CA . ILE A 1 209 ? 24.087 2.910 -10.206 1.00 96.44 209 ILE A CA 1
ATOM 1664 C C . ILE A 1 209 ? 25.472 3.029 -10.850 1.00 96.44 209 ILE A C 1
ATOM 1666 O O . ILE A 1 209 ? 25.631 3.794 -11.801 1.00 96.44 209 ILE A O 1
ATOM 1670 N N . VAL A 1 210 ? 26.450 2.264 -10.360 1.00 96.06 210 VAL A N 1
ATOM 1671 C CA . VAL A 1 210 ? 27.827 2.255 -10.888 1.00 96.06 210 VAL A CA 1
ATOM 1672 C C . VAL A 1 210 ? 28.024 1.324 -12.090 1.00 96.06 210 VAL A C 1
ATOM 1674 O O . VAL A 1 210 ? 29.134 1.243 -12.613 1.00 96.06 210 VAL A O 1
ATOM 1677 N N . SER A 1 211 ? 26.979 0.603 -12.499 1.00 94.88 211 SER A N 1
ATOM 1678 C CA . SER A 1 211 ? 27.000 -0.313 -13.642 1.00 94.88 211 SER A CA 1
ATOM 1679 C C . SER A 1 211 ? 26.776 0.413 -14.973 1.00 94.88 211 SER A C 1
ATOM 1681 O O . SER A 1 211 ? 26.529 1.621 -15.002 1.00 94.88 211 SER A O 1
ATOM 1683 N N . ASP A 1 212 ? 26.802 -0.332 -16.080 1.00 92.31 212 ASP A N 1
ATOM 1684 C CA . ASP A 1 212 ? 26.517 0.211 -17.414 1.00 92.31 212 ASP A CA 1
ATOM 1685 C C . ASP A 1 212 ? 25.012 0.499 -17.627 1.00 92.31 212 ASP A C 1
ATOM 1687 O O . ASP A 1 212 ? 24.618 1.065 -18.650 1.00 92.31 212 ASP A O 1
ATOM 1691 N N . LYS A 1 213 ? 24.157 0.146 -16.651 1.00 92.62 213 LYS A N 1
ATOM 1692 C CA . LYS A 1 213 ? 22.696 0.364 -16.640 1.00 92.62 213 LYS A CA 1
ATOM 1693 C C . LYS A 1 213 ? 21.993 -0.251 -17.856 1.00 92.62 213 LYS A C 1
ATOM 1695 O O . LYS A 1 213 ? 20.981 0.267 -18.352 1.00 92.62 213 LYS A O 1
ATOM 1700 N N . THR A 1 214 ? 22.509 -1.385 -18.321 1.00 94.19 214 THR A N 1
ATOM 1701 C CA . THR A 1 214 ? 21.925 -2.185 -19.404 1.00 94.19 214 THR A CA 1
ATOM 1702 C C . THR A 1 214 ? 20.545 -2.734 -19.023 1.00 94.19 214 THR A C 1
ATOM 1704 O O . THR A 1 214 ? 20.133 -2.720 -17.858 1.00 94.19 214 THR A O 1
ATOM 1707 N N . LEU A 1 215 ? 19.787 -3.220 -20.012 1.00 93.69 215 LEU A N 1
ATOM 1708 C CA . LEU A 1 215 ? 18.486 -3.847 -19.759 1.00 93.69 215 LEU A CA 1
ATOM 1709 C C . LEU A 1 215 ? 18.634 -5.089 -18.868 1.00 93.69 215 LEU A C 1
ATOM 1711 O O . LEU A 1 215 ? 17.835 -5.299 -17.961 1.00 93.69 215 LEU A O 1
ATOM 1715 N N . GLU A 1 216 ? 19.669 -5.887 -19.101 1.00 96.00 216 GLU A N 1
ATOM 1716 C CA . GLU A 1 216 ? 19.999 -7.082 -18.332 1.00 96.00 216 GLU A CA 1
ATOM 1717 C C . GLU A 1 216 ? 20.327 -6.747 -16.873 1.00 96.00 216 GLU A C 1
ATOM 1719 O O . GLU A 1 216 ? 19.800 -7.389 -15.964 1.00 96.00 216 GLU A O 1
ATOM 1724 N N . GLU A 1 217 ? 21.130 -5.708 -16.629 1.00 96.06 217 GLU A N 1
ATOM 1725 C CA . GLU A 1 217 ? 21.430 -5.232 -15.272 1.00 96.06 217 GLU A CA 1
ATOM 1726 C C . GLU A 1 217 ? 20.184 -4.683 -14.573 1.00 96.06 217 GLU A C 1
ATOM 1728 O O . GLU A 1 217 ? 20.016 -4.889 -13.374 1.00 96.06 217 GLU A O 1
ATOM 1733 N N . ARG A 1 218 ? 19.266 -4.051 -15.311 1.00 96.38 218 ARG A N 1
ATOM 1734 C CA . ARG A 1 218 ? 17.983 -3.576 -14.770 1.00 96.38 218 ARG A CA 1
ATOM 1735 C C . ARG A 1 218 ? 17.030 -4.719 -14.421 1.00 96.38 218 ARG A C 1
ATOM 1737 O O . ARG A 1 218 ? 16.345 -4.663 -13.403 1.00 96.38 218 ARG A O 1
ATOM 1744 N N . ILE A 1 219 ? 16.988 -5.766 -15.244 1.00 97.31 219 ILE A N 1
ATOM 1745 C CA . ILE A 1 219 ? 16.229 -6.986 -14.939 1.00 97.31 219 ILE A CA 1
ATOM 1746 C C . ILE A 1 219 ? 16.807 -7.658 -13.687 1.00 97.31 219 ILE A C 1
ATOM 1748 O O . ILE A 1 219 ? 16.042 -8.068 -12.817 1.00 97.31 219 ILE A O 1
ATOM 1752 N N . SER A 1 220 ? 18.138 -7.713 -13.575 1.00 97.12 220 SER A N 1
ATOM 1753 C CA 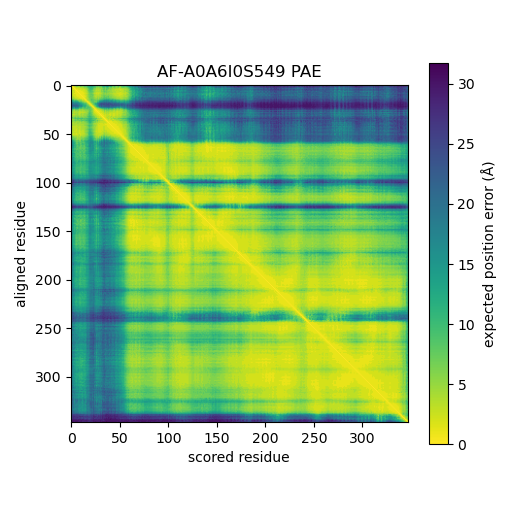. SER A 1 220 ? 18.839 -8.223 -12.391 1.00 97.12 220 SER A CA 1
ATOM 1754 C C . SER A 1 220 ? 18.566 -7.367 -11.150 1.00 97.12 220 SER A C 1
ATOM 1756 O O . SER A 1 220 ? 18.298 -7.907 -10.082 1.00 97.12 220 SER A O 1
ATOM 1758 N N . LEU A 1 221 ? 18.547 -6.034 -11.280 1.00 98.00 221 LEU A N 1
ATOM 1759 C CA . LEU A 1 221 ? 18.174 -5.118 -10.198 1.00 98.00 221 LEU A CA 1
ATOM 1760 C C . LEU A 1 221 ? 16.795 -5.471 -9.628 1.00 98.00 221 LEU A C 1
ATOM 1762 O O . LEU A 1 221 ? 16.663 -5.643 -8.418 1.00 98.00 221 LEU A O 1
ATOM 1766 N N . LEU A 1 222 ? 15.786 -5.615 -10.494 1.00 97.38 222 LEU A N 1
ATOM 1767 C CA . LEU A 1 222 ? 14.446 -6.002 -10.060 1.00 97.38 222 LEU A CA 1
ATOM 1768 C C . LEU A 1 222 ? 14.437 -7.384 -9.403 1.00 97.38 222 LEU A C 1
ATOM 1770 O O . LEU A 1 222 ? 13.843 -7.531 -8.343 1.00 97.38 222 LEU A O 1
ATOM 1774 N N . GLU A 1 223 ? 15.095 -8.374 -10.008 1.00 96.12 223 GLU A N 1
ATOM 1775 C CA . GLU A 1 223 ? 15.181 -9.732 -9.459 1.00 96.12 223 GLU A CA 1
ATOM 1776 C C . GLU A 1 223 ? 15.776 -9.746 -8.049 1.00 96.12 223 GLU A C 1
ATOM 1778 O O . GLU A 1 223 ? 15.187 -10.335 -7.148 1.00 96.12 223 GLU A O 1
ATOM 1783 N N . ASN A 1 224 ? 16.891 -9.046 -7.840 1.00 96.94 224 ASN A N 1
ATOM 1784 C CA . ASN A 1 224 ? 17.549 -8.993 -6.538 1.00 96.94 224 ASN A CA 1
ATOM 1785 C C . ASN A 1 224 ? 16.670 -8.295 -5.491 1.00 96.94 224 ASN A C 1
ATOM 1787 O O . ASN A 1 224 ? 16.601 -8.749 -4.354 1.00 96.94 224 ASN A O 1
ATOM 1791 N N . ILE A 1 225 ? 15.965 -7.217 -5.863 1.00 96.25 225 ILE A N 1
ATOM 1792 C CA . ILE A 1 225 ? 15.022 -6.557 -4.949 1.00 96.25 225 ILE A CA 1
ATOM 1793 C C . ILE A 1 225 ? 13.871 -7.502 -4.596 1.00 96.25 225 ILE A C 1
ATOM 1795 O O . ILE A 1 225 ? 13.555 -7.635 -3.417 1.00 96.25 225 ILE A O 1
ATOM 1799 N N . GLU A 1 226 ? 13.270 -8.167 -5.590 1.00 93.19 226 GLU A N 1
ATOM 1800 C CA . GLU A 1 226 ? 12.195 -9.148 -5.387 1.00 93.19 226 GLU A CA 1
ATOM 1801 C C . GLU A 1 226 ? 12.622 -10.276 -4.447 1.00 93.19 226 GLU A C 1
ATOM 1803 O O . GLU A 1 226 ? 11.866 -10.646 -3.552 1.00 93.19 226 GLU A O 1
ATOM 1808 N N . ASP A 1 227 ? 13.840 -10.792 -4.611 1.00 92.00 227 ASP A N 1
ATOM 1809 C CA . ASP A 1 227 ? 14.373 -11.852 -3.760 1.00 92.00 227 ASP A CA 1
ATOM 1810 C C . ASP A 1 227 ? 14.556 -11.388 -2.310 1.00 92.00 227 ASP A C 1
ATOM 1812 O O . ASP A 1 227 ? 14.187 -12.119 -1.389 1.00 92.00 227 ASP A O 1
ATOM 1816 N N . VAL A 1 228 ? 15.027 -10.156 -2.090 1.00 93.88 228 VAL A N 1
ATOM 1817 C CA . VAL A 1 228 ? 15.147 -9.581 -0.742 1.00 93.88 228 VAL A CA 1
ATOM 1818 C C . VAL A 1 228 ? 13.775 -9.423 -0.084 1.00 93.88 228 VAL A C 1
ATOM 1820 O O . VAL A 1 228 ? 13.607 -9.768 1.088 1.00 93.88 228 VAL A O 1
ATOM 1823 N N . ILE A 1 229 ? 12.764 -8.941 -0.811 1.00 91.69 229 ILE A N 1
ATOM 1824 C CA . ILE A 1 229 ? 11.436 -8.650 -0.238 1.00 91.69 229 ILE A CA 1
ATOM 1825 C C . ILE A 1 229 ? 10.448 -9.824 -0.291 1.00 91.69 229 ILE A C 1
ATOM 1827 O O . ILE A 1 229 ? 9.319 -9.673 0.172 1.00 91.69 229 ILE A O 1
ATOM 1831 N N . ARG A 1 230 ? 10.857 -10.994 -0.796 1.00 87.56 230 ARG A N 1
ATOM 1832 C CA . ARG A 1 230 ? 9.991 -12.172 -0.995 1.00 87.56 230 ARG A CA 1
ATOM 1833 C C . ARG A 1 230 ? 9.208 -12.585 0.257 1.00 87.56 230 ARG A C 1
ATOM 1835 O O . ARG A 1 230 ? 8.044 -12.957 0.158 1.00 87.56 230 ARG A O 1
ATOM 1842 N N . ASP A 1 231 ? 9.838 -12.479 1.426 1.00 84.94 231 ASP A N 1
ATOM 1843 C CA . ASP A 1 231 ? 9.246 -12.877 2.713 1.00 84.94 231 ASP A CA 1
ATOM 1844 C C . ASP A 1 231 ? 8.462 -11.757 3.422 1.00 84.94 231 ASP A C 1
ATOM 1846 O O . ASP A 1 231 ? 7.978 -11.960 4.534 1.00 84.94 231 ASP A O 1
ATOM 1850 N N . VAL A 1 232 ? 8.355 -10.564 2.827 1.00 85.88 232 VAL A N 1
ATOM 1851 C CA . VAL A 1 232 ? 7.566 -9.458 3.395 1.00 85.88 232 VAL A CA 1
ATOM 1852 C C . VAL A 1 232 ? 6.076 -9.782 3.242 1.00 85.88 232 VAL A C 1
ATOM 1854 O O . VAL A 1 232 ? 5.655 -10.233 2.176 1.00 85.88 232 VAL A O 1
ATOM 1857 N N . ASN A 1 233 ? 5.260 -9.536 4.274 1.00 81.44 233 ASN A N 1
ATOM 1858 C CA . ASN A 1 233 ? 3.852 -9.969 4.334 1.00 81.44 233 ASN A CA 1
ATOM 1859 C C . ASN A 1 233 ? 3.043 -9.555 3.092 1.00 81.44 233 ASN A C 1
ATOM 1861 O O . ASN A 1 233 ? 2.416 -10.393 2.446 1.00 81.44 233 ASN A O 1
ATOM 1865 N N . ILE A 1 234 ? 3.157 -8.283 2.691 1.00 77.25 234 ILE A N 1
ATOM 1866 C CA . ILE A 1 234 ? 2.503 -7.723 1.496 1.00 77.25 234 ILE A CA 1
ATOM 1867 C C . ILE A 1 234 ? 2.772 -8.504 0.210 1.00 77.25 234 ILE A C 1
ATOM 1869 O O . ILE A 1 234 ? 1.960 -8.489 -0.716 1.00 77.25 234 ILE A O 1
ATOM 1873 N N . TYR A 1 235 ? 3.939 -9.137 0.149 1.00 72.25 235 TYR A N 1
ATOM 1874 C CA . TYR A 1 235 ? 4.421 -9.885 -0.990 1.00 72.25 235 TYR A CA 1
ATOM 1875 C C . TYR A 1 235 ? 3.983 -11.341 -0.878 1.00 72.25 235 TYR A C 1
ATOM 1877 O O . TYR A 1 235 ? 3.395 -11.878 -1.810 1.00 72.25 235 TYR A O 1
ATOM 1885 N N . LYS A 1 236 ? 4.179 -11.951 0.294 1.00 70.94 236 LYS A N 1
ATOM 1886 C CA . LYS A 1 236 ? 3.826 -13.345 0.577 1.00 70.94 236 LYS A CA 1
ATOM 1887 C C . LYS A 1 236 ? 2.343 -13.650 0.345 1.00 70.94 236 LYS A C 1
ATOM 1889 O O . LYS A 1 236 ? 2.018 -14.716 -0.163 1.00 70.94 236 LYS A O 1
ATOM 1894 N N . GLU A 1 237 ? 1.449 -12.729 0.697 1.00 65.81 237 GLU A N 1
ATOM 1895 C CA . GLU A 1 237 ? -0.003 -12.927 0.555 1.00 65.81 237 GLU A CA 1
ATOM 1896 C C . GLU A 1 237 ? -0.508 -12.777 -0.884 1.00 65.81 237 GLU A C 1
ATOM 1898 O O . GLU A 1 237 ? -1.534 -13.349 -1.247 1.00 65.81 237 GLU A O 1
ATOM 1903 N N . LYS A 1 238 ? 0.188 -11.983 -1.708 1.00 66.12 238 LYS A N 1
ATOM 1904 C CA . LYS A 1 238 ? -0.282 -11.590 -3.047 1.00 66.12 238 LYS A CA 1
ATOM 1905 C C . LYS A 1 238 ? 0.487 -12.237 -4.190 1.00 66.12 238 LYS A C 1
ATOM 1907 O O . LYS A 1 238 ? 0.054 -12.141 -5.340 1.00 66.12 238 LYS A O 1
ATOM 1912 N N . PHE A 1 239 ? 1.634 -12.834 -3.900 1.00 67.06 239 PHE A N 1
ATOM 1913 C CA . PHE A 1 239 ? 2.519 -13.389 -4.904 1.00 67.06 239 PHE A CA 1
ATOM 1914 C C . PHE A 1 239 ? 2.316 -14.898 -5.034 1.00 67.06 239 PHE A C 1
ATOM 1916 O O . PHE A 1 239 ? 2.744 -15.686 -4.194 1.00 67.06 239 PHE A O 1
ATOM 1923 N N . GLU A 1 240 ? 1.676 -15.303 -6.127 1.00 66.19 240 GLU A N 1
ATOM 1924 C CA . GLU A 1 240 ? 1.655 -16.699 -6.551 1.00 66.19 240 GLU A CA 1
ATOM 1925 C C . GLU A 1 240 ? 2.929 -16.994 -7.347 1.00 66.19 240 GLU A C 1
ATOM 1927 O O . GLU A 1 240 ? 3.097 -16.520 -8.475 1.00 66.19 240 GLU A O 1
ATOM 1932 N N . ASP A 1 241 ? 3.828 -17.777 -6.751 1.00 66.62 241 ASP A N 1
ATOM 1933 C CA . ASP A 1 241 ? 5.068 -18.195 -7.400 1.00 66.62 241 ASP A CA 1
ATOM 1934 C C . ASP A 1 241 ? 4.748 -19.017 -8.666 1.00 66.62 241 ASP A C 1
ATOM 1936 O O . ASP A 1 241 ? 3.905 -19.918 -8.656 1.00 66.62 241 ASP A O 1
ATOM 1940 N N . SER A 1 242 ? 5.430 -18.713 -9.770 1.00 73.31 242 SER A N 1
ATOM 1941 C CA . SER A 1 242 ? 5.376 -19.488 -11.014 1.00 73.31 242 SER A CA 1
ATOM 1942 C C . SER A 1 242 ? 6.780 -19.943 -11.368 1.00 73.31 242 SER A C 1
ATOM 1944 O O . SER A 1 242 ? 7.742 -19.184 -11.233 1.00 73.31 242 SER A O 1
ATOM 1946 N N . VAL A 1 243 ? 6.899 -21.166 -11.890 1.00 74.50 243 VAL A N 1
ATOM 1947 C CA . VAL A 1 243 ? 8.175 -21.719 -12.378 1.00 74.50 243 VAL A CA 1
ATOM 1948 C C . VAL A 1 243 ? 8.805 -20.804 -13.442 1.00 74.50 243 VAL A C 1
ATOM 1950 O O . VAL A 1 243 ? 10.028 -20.718 -13.543 1.00 74.50 243 VAL A O 1
ATOM 1953 N N . ASP A 1 244 ? 7.974 -20.055 -14.171 1.00 86.00 244 ASP A N 1
ATOM 1954 C CA . ASP A 1 244 ? 8.375 -19.204 -15.289 1.00 86.00 244 ASP A CA 1
ATOM 1955 C C . ASP A 1 244 ? 8.559 -17.720 -14.922 1.00 86.00 244 ASP A C 1
ATOM 1957 O O . ASP A 1 244 ? 8.755 -16.891 -15.816 1.00 86.00 244 ASP A O 1
ATOM 1961 N N . ILE A 1 245 ? 8.524 -17.343 -13.635 1.00 89.69 245 ILE A N 1
ATOM 1962 C CA . ILE A 1 245 ? 8.566 -15.927 -13.218 1.00 89.69 245 ILE A CA 1
ATOM 1963 C C . ILE A 1 245 ? 9.749 -15.159 -13.822 1.00 89.69 245 ILE A C 1
ATOM 1965 O O . ILE A 1 245 ? 9.587 -14.029 -14.280 1.00 89.69 245 ILE A O 1
ATOM 1969 N N . LYS A 1 246 ? 10.927 -15.790 -13.904 1.00 92.12 246 LYS A N 1
ATOM 1970 C CA . LYS A 1 246 ? 12.139 -15.169 -14.458 1.00 92.12 246 LYS A CA 1
ATOM 1971 C C . LYS A 1 246 ? 11.977 -14.815 -15.937 1.00 92.12 246 LYS A C 1
ATOM 1973 O O . LYS A 1 246 ? 12.364 -13.726 -16.361 1.00 92.12 246 LYS A O 1
ATOM 1978 N N . GLU A 1 247 ? 11.375 -15.711 -16.716 1.00 93.94 247 GLU A N 1
ATOM 1979 C CA . GLU A 1 247 ? 11.106 -15.478 -18.137 1.00 93.94 247 GLU A CA 1
ATOM 1980 C C . GLU A 1 247 ? 9.998 -14.442 -18.333 1.00 93.94 247 GLU A C 1
ATOM 1982 O O . GLU A 1 247 ? 10.123 -13.560 -19.185 1.00 93.94 247 GLU A O 1
ATOM 1987 N N . ILE A 1 248 ? 8.948 -14.478 -17.505 1.00 94.94 248 ILE A N 1
ATOM 1988 C CA . ILE A 1 248 ? 7.885 -13.466 -17.527 1.00 94.94 248 ILE A CA 1
ATOM 1989 C C . ILE A 1 248 ? 8.468 -12.079 -17.227 1.00 94.94 248 ILE A C 1
ATOM 1991 O O . ILE A 1 248 ? 8.228 -11.155 -18.005 1.00 94.94 248 ILE A O 1
ATOM 1995 N N . ARG A 1 249 ? 9.281 -11.937 -16.168 1.00 95.56 249 ARG A N 1
ATOM 1996 C CA . ARG A 1 249 ? 9.973 -10.691 -15.789 1.00 95.56 249 ARG A CA 1
ATOM 1997 C C . ARG A 1 249 ? 10.777 -10.129 -16.952 1.00 95.56 249 ARG A C 1
ATOM 1999 O O . ARG A 1 249 ? 10.614 -8.966 -17.324 1.00 95.56 249 ARG A O 1
ATOM 2006 N N . LYS A 1 250 ? 11.623 -10.977 -17.545 1.00 96.31 250 LYS A N 1
ATOM 2007 C CA . LYS A 1 250 ? 12.484 -10.614 -18.670 1.00 96.31 250 LYS A CA 1
ATOM 2008 C C . LYS A 1 250 ? 11.653 -10.130 -19.851 1.00 96.31 250 LYS A C 1
ATOM 2010 O O . LYS A 1 250 ? 11.847 -9.009 -20.309 1.00 96.31 250 LYS A O 1
ATOM 2015 N N . LYS A 1 251 ? 10.685 -10.929 -20.312 1.00 95.75 251 LYS A N 1
ATOM 2016 C CA . LYS A 1 251 ? 9.837 -10.560 -21.453 1.00 95.75 251 LYS A CA 1
ATOM 2017 C C . LYS A 1 251 ? 9.037 -9.286 -21.192 1.00 95.75 251 LYS A C 1
ATOM 2019 O O . LYS A 1 251 ? 8.914 -8.445 -22.084 1.00 95.75 251 LYS A O 1
ATOM 2024 N N . TRP A 1 252 ? 8.503 -9.139 -19.982 1.00 96.19 252 TRP A N 1
ATOM 2025 C CA . TRP A 1 252 ? 7.729 -7.973 -19.585 1.00 96.19 252 TRP A CA 1
ATOM 2026 C C . TRP A 1 252 ? 8.565 -6.696 -19.663 1.00 96.19 252 TRP A C 1
ATOM 2028 O O . TRP A 1 252 ? 8.187 -5.789 -20.404 1.00 96.19 252 TRP A O 1
ATOM 2038 N N . LEU A 1 253 ? 9.728 -6.656 -19.005 1.00 96.00 253 LEU A N 1
ATOM 2039 C CA . LEU A 1 253 ? 10.622 -5.492 -19.021 1.00 96.00 253 LEU A CA 1
ATOM 2040 C C . LEU A 1 253 ? 11.272 -5.233 -20.384 1.00 96.00 253 LEU A C 1
ATOM 2042 O O . LEU A 1 253 ? 11.587 -4.091 -20.699 1.00 96.00 253 LEU A O 1
ATOM 2046 N N . SER A 1 254 ? 11.432 -6.250 -21.233 1.00 94.88 254 SER A N 1
ATOM 2047 C CA . SER A 1 254 ? 11.904 -6.067 -22.612 1.00 94.88 254 SER A CA 1
ATOM 2048 C C . SER A 1 254 ? 10.853 -5.472 -23.563 1.00 94.88 254 SER A C 1
ATOM 2050 O O . SER A 1 254 ? 11.147 -5.276 -24.739 1.00 94.88 254 SER A O 1
ATOM 2052 N N . GLY A 1 255 ? 9.623 -5.203 -23.107 1.00 92.69 255 GLY A N 1
ATOM 2053 C CA . GLY A 1 255 ? 8.560 -4.665 -23.963 1.00 92.69 255 GLY A CA 1
ATOM 2054 C C . GLY A 1 255 ? 7.943 -5.683 -24.929 1.00 92.69 255 GLY A C 1
ATOM 2055 O O . GLY A 1 255 ? 7.256 -5.287 -25.872 1.00 92.69 255 GLY A O 1
ATOM 2056 N N . ILE A 1 256 ? 8.157 -6.986 -24.705 1.00 93.31 256 ILE A N 1
ATOM 2057 C CA . ILE A 1 256 ? 7.615 -8.062 -25.550 1.00 93.31 256 ILE A CA 1
ATOM 2058 C C . ILE A 1 256 ? 6.086 -8.113 -25.430 1.00 93.31 256 ILE A C 1
ATOM 2060 O O . ILE A 1 256 ? 5.522 -7.860 -24.363 1.00 93.31 256 ILE A O 1
ATOM 2064 N N . SER A 1 257 ? 5.405 -8.448 -26.532 1.00 91.00 257 SER A N 1
ATOM 2065 C CA . SER A 1 257 ? 3.941 -8.532 -26.605 1.00 91.00 257 SER A CA 1
ATOM 2066 C C . SER A 1 257 ? 3.353 -9.422 -25.514 1.00 91.00 257 SER A C 1
ATOM 2068 O O . SER A 1 257 ? 3.874 -10.493 -25.205 1.00 91.00 257 SER A O 1
ATOM 2070 N N . MET A 1 258 ? 2.175 -9.037 -25.014 1.00 91.06 258 MET A N 1
ATOM 2071 C CA . MET A 1 258 ? 1.420 -9.883 -24.095 1.00 91.06 258 MET A CA 1
ATOM 2072 C C . MET A 1 258 ? 1.084 -11.248 -24.719 1.00 91.06 258 MET A C 1
ATOM 2074 O O . MET A 1 258 ? 1.084 -12.237 -24.000 1.00 91.06 258 MET A O 1
ATOM 2078 N N . SER A 1 259 ? 0.898 -11.338 -26.045 1.00 91.00 259 SER A N 1
ATOM 2079 C CA . SER A 1 259 ? 0.650 -12.609 -26.759 1.00 91.00 259 SER A CA 1
ATOM 2080 C C . SER A 1 259 ? 1.731 -13.669 -26.536 1.00 91.00 259 SER A C 1
ATOM 2082 O O . SER A 1 259 ? 1.434 -14.865 -26.539 1.00 91.00 259 SER A O 1
ATOM 2084 N N . ASP A 1 260 ? 2.969 -13.228 -26.322 1.00 91.81 260 ASP A N 1
ATOM 2085 C CA . ASP A 1 260 ? 4.133 -14.105 -26.196 1.00 91.81 260 ASP A CA 1
ATOM 2086 C C . ASP A 1 260 ? 4.442 -14.409 -24.724 1.00 91.81 260 ASP A C 1
ATOM 2088 O O . ASP A 1 260 ? 5.120 -15.391 -24.412 1.00 91.81 260 ASP A O 1
ATOM 2092 N N . ILE A 1 261 ? 3.947 -13.561 -23.816 1.00 92.88 261 ILE A N 1
ATOM 2093 C CA . ILE A 1 261 ? 4.069 -13.721 -22.364 1.00 92.88 261 ILE A CA 1
ATOM 2094 C C . ILE A 1 261 ? 2.988 -14.677 -21.848 1.00 92.88 261 ILE A C 1
ATOM 2096 O O . ILE A 1 261 ? 3.294 -15.551 -21.045 1.00 92.88 261 ILE A O 1
ATOM 2100 N N . VAL A 1 262 ? 1.752 -14.593 -22.362 1.00 92.81 262 VAL A N 1
ATOM 2101 C CA . VAL A 1 262 ? 0.624 -15.461 -21.945 1.00 92.81 262 VAL A CA 1
ATOM 2102 C C . VAL A 1 262 ? 0.810 -16.947 -22.251 1.00 92.81 262 VAL A C 1
ATOM 2104 O O . VAL A 1 262 ? -0.019 -17.753 -21.845 1.00 92.81 262 VAL A O 1
ATOM 2107 N N . GLN A 1 263 ? 1.878 -17.315 -22.963 1.00 90.50 263 GLN A N 1
ATOM 2108 C CA . GLN A 1 263 ? 2.265 -18.713 -23.165 1.00 90.50 263 GLN A CA 1
ATOM 2109 C C . GLN A 1 263 ? 2.793 -19.369 -21.877 1.00 90.50 263 GLN A C 1
ATOM 2111 O O . GLN A 1 263 ? 2.852 -20.592 -21.810 1.00 90.50 263 GLN A O 1
ATOM 2116 N N . HIS A 1 264 ? 3.180 -18.569 -20.878 1.00 88.75 264 HIS A N 1
ATOM 2117 C CA . HIS A 1 264 ? 3.646 -19.042 -19.577 1.00 88.75 264 HIS A CA 1
ATOM 2118 C C . HIS A 1 264 ? 2.499 -19.203 -18.578 1.00 88.75 264 HIS A C 1
ATOM 2120 O O . HIS A 1 264 ? 1.496 -18.480 -18.621 1.00 88.75 264 HIS A O 1
ATOM 2126 N N . GLU A 1 265 ? 2.667 -20.130 -17.638 1.00 87.38 265 GLU A N 1
ATOM 2127 C CA . GLU A 1 265 ? 1.686 -20.371 -16.583 1.00 87.38 265 GLU A CA 1
ATOM 2128 C C . GLU A 1 265 ? 1.526 -19.138 -15.677 1.00 87.38 265 GLU A C 1
ATOM 2130 O O . GLU A 1 265 ? 2.502 -18.504 -15.271 1.00 87.38 265 GLU A O 1
ATOM 2135 N N . ASN A 1 266 ? 0.271 -18.790 -15.378 1.00 87.56 266 ASN A N 1
ATOM 2136 C CA . ASN A 1 266 ? -0.132 -17.649 -14.546 1.00 87.56 266 ASN A CA 1
ATOM 2137 C C . ASN A 1 266 ? 0.338 -16.255 -15.027 1.00 87.56 266 ASN A C 1
ATOM 2139 O O . ASN A 1 266 ? 0.197 -15.254 -14.324 1.00 87.56 266 ASN A O 1
ATOM 2143 N N . ALA A 1 267 ? 0.842 -16.153 -16.259 1.00 90.69 267 ALA A N 1
ATOM 2144 C CA . ALA A 1 267 ? 1.430 -14.936 -16.814 1.00 90.69 267 ALA A CA 1
ATOM 2145 C C . ALA A 1 267 ? 0.525 -13.696 -16.766 1.00 90.69 267 ALA A C 1
ATOM 2147 O O . ALA A 1 267 ? 0.998 -12.594 -16.496 1.00 90.69 267 ALA A O 1
ATOM 2148 N N . VAL A 1 268 ? -0.778 -13.854 -17.026 1.00 90.50 268 VAL A N 1
ATOM 2149 C CA . VAL A 1 268 ? -1.731 -12.732 -16.977 1.00 90.50 268 VAL A CA 1
ATOM 2150 C C . VAL A 1 268 ? -1.840 -12.172 -15.563 1.00 90.50 268 VAL A C 1
ATOM 2152 O O . VAL A 1 268 ? -1.812 -10.953 -15.393 1.00 90.50 268 VAL A O 1
ATOM 2155 N N . ASN A 1 269 ? -1.950 -13.040 -14.557 1.00 89.12 269 ASN A N 1
ATOM 2156 C CA . ASN A 1 269 ? -2.089 -12.623 -13.166 1.00 89.12 269 ASN A CA 1
ATOM 2157 C C . ASN A 1 269 ? -0.801 -11.951 -12.678 1.00 89.12 269 ASN A C 1
ATOM 2159 O O . ASN A 1 269 ? -0.843 -10.837 -12.167 1.00 89.12 269 ASN A O 1
ATOM 2163 N N . ILE A 1 270 ? 0.350 -12.572 -12.954 1.00 90.94 270 ILE A N 1
ATOM 2164 C CA . ILE A 1 270 ? 1.669 -12.025 -12.621 1.00 90.94 270 ILE A CA 1
ATOM 2165 C C . ILE A 1 270 ? 1.857 -10.645 -13.257 1.00 90.94 270 ILE A C 1
ATOM 2167 O O . ILE A 1 270 ? 2.191 -9.681 -12.580 1.00 90.94 270 ILE A O 1
ATOM 2171 N N . VAL A 1 271 ? 1.592 -10.484 -14.551 1.00 92.25 271 VAL A N 1
ATOM 2172 C CA . VAL A 1 271 ? 1.743 -9.165 -15.176 1.00 92.25 271 VAL A CA 1
ATOM 2173 C C . VAL A 1 271 ? 0.776 -8.150 -14.564 1.00 92.25 271 VAL A C 1
ATOM 2175 O O . VAL A 1 271 ? 1.201 -7.070 -14.176 1.00 92.25 271 VAL A O 1
ATOM 2178 N N . THR A 1 272 ? -0.511 -8.480 -14.447 1.00 90.31 272 THR A N 1
ATOM 2179 C CA . THR A 1 272 ? -1.537 -7.486 -14.084 1.00 90.31 272 THR A CA 1
ATOM 2180 C C . THR A 1 272 ? -1.588 -7.140 -12.597 1.00 90.31 272 THR A C 1
ATOM 2182 O O . THR A 1 272 ? -1.807 -5.977 -12.268 1.00 90.31 272 THR A O 1
ATOM 2185 N N . GLN A 1 273 ? -1.398 -8.111 -11.703 1.00 89.00 273 GLN A N 1
ATOM 2186 C CA . GLN A 1 273 ? -1.432 -7.895 -10.253 1.00 89.00 273 GLN A CA 1
ATOM 2187 C C . GLN A 1 273 ? -0.044 -7.595 -9.700 1.00 89.00 273 GLN A C 1
ATOM 2189 O O . GLN A 1 273 ? 0.117 -6.686 -8.887 1.00 89.00 273 GLN A O 1
ATOM 2194 N N . HIS A 1 274 ? 0.964 -8.346 -10.145 1.00 90.81 274 HIS A N 1
ATOM 2195 C CA . HIS A 1 274 ? 2.307 -8.237 -9.594 1.00 90.81 274 HIS A CA 1
ATOM 2196 C C . HIS A 1 274 ? 3.092 -7.092 -10.237 1.00 90.81 274 HIS A C 1
ATOM 2198 O O . HIS A 1 274 ? 3.344 -6.083 -9.582 1.00 90.81 274 HIS A O 1
ATOM 2204 N N . TYR A 1 275 ? 3.406 -7.183 -11.531 1.00 93.62 275 TYR A N 1
ATOM 2205 C CA . TYR A 1 275 ? 4.254 -6.185 -12.194 1.00 93.62 275 TYR A CA 1
ATOM 2206 C C . TYR A 1 275 ? 3.554 -4.856 -12.490 1.00 93.62 275 TYR A C 1
ATOM 2208 O O . TYR A 1 275 ? 4.174 -3.807 -12.372 1.00 93.62 275 TYR A O 1
ATOM 2216 N N . SER A 1 276 ? 2.268 -4.852 -12.829 1.00 92.06 276 SER A N 1
ATOM 2217 C CA . SER A 1 276 ? 1.541 -3.610 -13.121 1.00 92.06 276 SER A CA 1
ATOM 2218 C C . SER A 1 276 ? 0.973 -2.910 -11.885 1.00 92.06 276 SER A C 1
ATOM 2220 O O . SER A 1 276 ? 0.437 -1.814 -12.026 1.00 92.06 276 SER A O 1
ATOM 2222 N N . PHE A 1 277 ? 1.051 -3.505 -10.687 1.00 90.62 277 PHE A N 1
ATOM 2223 C CA . PHE A 1 277 ? 0.451 -2.904 -9.491 1.00 90.62 277 PHE A CA 1
ATOM 2224 C C . PHE A 1 277 ? 1.263 -3.105 -8.206 1.00 90.62 277 PHE A C 1
ATOM 2226 O O . PHE A 1 277 ? 1.788 -2.126 -7.674 1.00 90.62 277 PHE A O 1
ATOM 2233 N N . ASN A 1 278 ? 1.395 -4.338 -7.703 1.00 90.31 278 ASN A N 1
ATOM 2234 C CA . ASN A 1 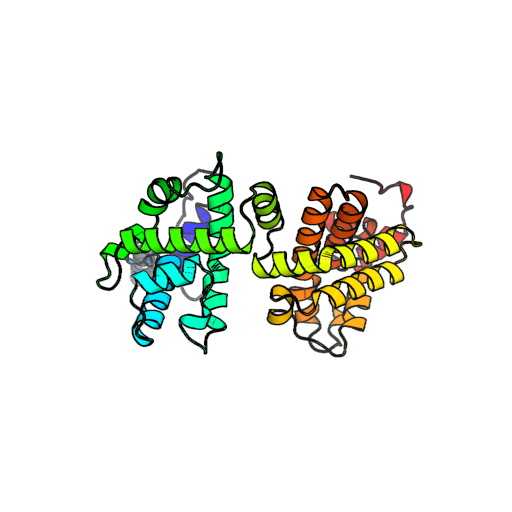278 ? 2.024 -4.579 -6.399 1.00 90.31 278 ASN A CA 1
ATOM 2235 C C . ASN A 1 278 ? 3.502 -4.152 -6.377 1.00 90.31 278 ASN A C 1
ATOM 2237 O O . ASN A 1 278 ? 3.913 -3.445 -5.459 1.00 90.31 278 ASN A O 1
ATOM 2241 N N . MET A 1 279 ? 4.288 -4.519 -7.394 1.00 93.38 279 MET A N 1
ATOM 2242 C CA . MET A 1 279 ? 5.711 -4.166 -7.461 1.00 93.38 279 MET A CA 1
ATOM 2243 C C . MET A 1 279 ? 5.968 -2.668 -7.561 1.00 93.38 279 MET A C 1
ATOM 2245 O O . MET A 1 279 ? 6.723 -2.158 -6.733 1.00 93.38 279 MET A O 1
ATOM 2249 N N . PRO A 1 280 ? 5.352 -1.929 -8.504 1.00 95.12 280 PRO A N 1
ATOM 2250 C CA . PRO A 1 280 ? 5.508 -0.481 -8.562 1.00 95.12 280 PRO A CA 1
ATOM 2251 C C . PRO A 1 280 ? 5.131 0.193 -7.246 1.00 95.12 280 PRO A C 1
ATOM 2253 O O . PRO A 1 280 ? 5.803 1.128 -6.816 1.00 95.12 280 PRO A O 1
ATOM 2256 N N . TRP A 1 281 ? 4.079 -0.281 -6.576 1.00 93.44 281 TRP A N 1
ATOM 2257 C CA . TRP A 1 281 ? 3.662 0.265 -5.289 1.00 93.44 281 TRP A CA 1
ATOM 2258 C C . TRP A 1 281 ? 4.721 0.063 -4.197 1.00 93.44 281 TRP A C 1
ATOM 2260 O O . TRP A 1 281 ? 5.086 1.033 -3.529 1.00 93.44 281 TRP A O 1
ATOM 2270 N N . VAL A 1 282 ? 5.275 -1.147 -4.066 1.00 93.94 282 VAL A N 1
ATOM 2271 C CA . VAL A 1 282 ? 6.341 -1.431 -3.091 1.00 93.94 282 VAL A CA 1
ATOM 2272 C C . VAL A 1 282 ? 7.618 -0.649 -3.411 1.00 93.94 282 VAL A C 1
ATOM 2274 O O . VAL A 1 282 ? 8.185 -0.013 -2.523 1.00 93.94 282 VAL A O 1
ATOM 2277 N N . LEU A 1 283 ? 8.038 -0.619 -4.680 1.00 96.56 283 LEU A N 1
ATOM 2278 C CA . LEU A 1 283 ? 9.202 0.153 -5.127 1.00 96.56 283 LEU A CA 1
ATOM 2279 C C . LEU A 1 283 ? 9.041 1.645 -4.800 1.00 96.56 283 LEU A C 1
ATOM 2281 O O . LEU A 1 283 ? 9.945 2.257 -4.237 1.00 96.56 283 LEU A O 1
ATOM 2285 N N . ASN A 1 284 ? 7.866 2.226 -5.047 1.00 95.81 284 ASN A N 1
ATOM 2286 C CA . ASN A 1 284 ? 7.594 3.617 -4.685 1.00 95.81 284 ASN A CA 1
ATOM 2287 C C . ASN A 1 284 ? 7.671 3.861 -3.168 1.00 95.81 284 ASN A C 1
ATOM 2289 O O . ASN A 1 284 ? 8.162 4.908 -2.743 1.00 95.81 284 ASN A O 1
ATOM 2293 N N . GLY A 1 285 ? 7.217 2.920 -2.337 1.00 94.19 285 GLY A N 1
ATOM 2294 C CA . GLY A 1 285 ? 7.380 3.028 -0.885 1.00 94.19 285 GLY A CA 1
ATOM 2295 C C . GLY A 1 285 ? 8.851 2.984 -0.453 1.00 94.19 285 GLY A C 1
ATOM 2296 O O . GLY A 1 285 ? 9.269 3.817 0.354 1.00 94.19 285 GLY A O 1
ATOM 2297 N N . ILE A 1 286 ? 9.653 2.097 -1.054 1.00 95.81 286 ILE A N 1
ATOM 2298 C CA . ILE A 1 286 ? 11.110 2.020 -0.841 1.00 95.81 286 ILE A CA 1
ATOM 2299 C C . ILE A 1 286 ? 11.795 3.334 -1.247 1.00 95.81 286 ILE A C 1
ATOM 2301 O O . ILE A 1 286 ? 12.567 3.884 -0.460 1.00 95.81 286 ILE A O 1
ATOM 2305 N N . SER A 1 287 ? 11.479 3.883 -2.427 1.00 96.88 287 SER A N 1
ATOM 2306 C CA . SER A 1 287 ? 12.027 5.172 -2.881 1.00 96.88 287 SER A CA 1
ATOM 2307 C C . SER A 1 287 ? 11.773 6.281 -1.856 1.00 96.88 287 SER A C 1
ATOM 2309 O O . SER A 1 287 ? 12.689 7.001 -1.457 1.00 96.88 287 SER A O 1
ATOM 2311 N N . LYS A 1 288 ? 10.539 6.405 -1.355 1.00 94.94 288 LYS A N 1
ATOM 2312 C CA . LYS A 1 288 ? 10.199 7.445 -0.370 1.00 94.94 288 LYS A CA 1
ATOM 2313 C C . LYS A 1 288 ? 11.002 7.310 0.925 1.00 94.94 288 LYS A C 1
ATOM 2315 O O . LYS A 1 288 ? 11.411 8.329 1.487 1.00 94.94 288 LYS A O 1
ATOM 2320 N N . LYS A 1 289 ? 11.271 6.080 1.378 1.00 92.62 289 LYS A N 1
ATOM 2321 C CA . LYS A 1 289 ? 12.164 5.827 2.521 1.00 92.62 289 LYS A CA 1
ATOM 2322 C C . LYS A 1 289 ? 13.592 6.290 2.229 1.00 92.62 289 LYS A C 1
ATOM 2324 O O . LYS A 1 289 ? 14.172 7.002 3.047 1.00 92.62 289 LYS A O 1
ATOM 2329 N N . MET A 1 290 ? 14.129 5.972 1.050 1.00 95.12 290 MET A N 1
ATOM 2330 C CA . MET A 1 290 ? 15.451 6.444 0.612 1.00 95.12 290 MET A CA 1
ATOM 2331 C C . MET A 1 290 ? 15.524 7.980 0.567 1.00 95.12 290 MET A C 1
ATOM 2333 O O . MET A 1 290 ? 16.461 8.563 1.116 1.00 95.12 290 MET A O 1
ATOM 2337 N N . LYS A 1 291 ? 14.492 8.663 0.043 1.00 94.25 291 LYS A N 1
ATOM 2338 C CA . LYS A 1 291 ? 14.422 10.140 0.036 1.00 94.25 291 LYS A CA 1
ATOM 2339 C C . LYS A 1 291 ? 14.503 10.733 1.437 1.00 94.25 291 LYS A C 1
ATOM 2341 O O . LYS A 1 291 ? 15.202 11.722 1.640 1.00 94.25 291 LYS A O 1
ATOM 2346 N N . LYS A 1 292 ? 13.845 10.118 2.424 1.00 89.88 292 LYS A N 1
ATOM 2347 C CA . LYS A 1 292 ? 13.920 10.559 3.827 1.00 89.88 292 LYS A CA 1
ATOM 2348 C C . LYS A 1 292 ? 15.300 10.386 4.455 1.00 89.88 292 LYS A C 1
ATOM 2350 O O . LYS A 1 292 ? 15.640 11.140 5.362 1.00 89.88 292 LYS A O 1
ATOM 2355 N N . GLN A 1 293 ? 16.098 9.446 3.958 1.00 91.69 293 GLN A N 1
ATOM 2356 C CA . GLN A 1 293 ? 17.502 9.280 4.344 1.00 91.69 293 GLN A CA 1
ATOM 2357 C C . GLN A 1 293 ? 18.463 10.147 3.506 1.00 91.69 293 GLN A C 1
ATOM 2359 O O . GLN A 1 293 ? 19.675 10.034 3.660 1.00 91.69 293 GLN A O 1
ATOM 2364 N N . ASN A 1 294 ? 17.942 11.046 2.659 1.00 94.50 294 ASN A N 1
ATOM 2365 C CA . ASN A 1 294 ? 18.694 11.866 1.699 1.00 94.50 294 ASN A CA 1
ATOM 2366 C C . ASN A 1 294 ? 19.464 11.060 0.631 1.00 94.50 294 ASN A C 1
ATOM 2368 O O . ASN A 1 294 ? 20.410 11.575 0.037 1.00 94.50 294 ASN A O 1
ATOM 2372 N N . LEU A 1 295 ? 19.036 9.827 0.346 1.00 96.06 295 LEU A N 1
ATOM 2373 C CA . LEU A 1 295 ? 19.561 8.970 -0.724 1.00 96.06 295 LEU A CA 1
ATOM 2374 C C . LEU A 1 295 ? 18.792 9.238 -2.027 1.00 96.06 295 LEU A C 1
ATOM 2376 O O . LEU A 1 295 ? 17.960 8.442 -2.460 1.00 96.06 295 LEU A O 1
ATOM 2380 N N . ILE A 1 296 ? 18.971 10.443 -2.580 1.00 96.94 296 ILE A N 1
ATOM 2381 C CA . ILE A 1 296 ? 18.144 10.946 -3.690 1.00 96.94 296 ILE A CA 1
ATOM 2382 C C . ILE A 1 296 ? 18.411 10.187 -4.995 1.00 96.94 296 ILE A C 1
ATOM 2384 O O . ILE A 1 296 ? 17.466 9.874 -5.709 1.00 96.94 296 ILE A O 1
ATOM 2388 N N . GLU A 1 297 ? 19.668 9.858 -5.298 1.00 97.31 297 GLU A N 1
ATOM 2389 C CA . GLU A 1 297 ? 20.015 9.142 -6.534 1.00 97.31 297 GLU A CA 1
ATOM 2390 C C . GLU A 1 297 ? 19.485 7.700 -6.520 1.00 97.31 297 GLU A C 1
ATOM 2392 O O . GLU A 1 297 ? 18.920 7.226 -7.510 1.00 97.31 297 GLU A O 1
ATOM 2397 N N . GLU A 1 298 ? 19.605 7.017 -5.380 1.00 98.12 298 GLU A N 1
ATOM 2398 C CA . GLU A 1 298 ? 19.035 5.689 -5.169 1.00 98.12 298 GLU A CA 1
ATOM 2399 C C . GLU A 1 298 ? 17.508 5.714 -5.269 1.00 98.12 298 GLU A C 1
ATOM 2401 O O . GLU A 1 298 ? 16.913 4.864 -5.935 1.00 98.12 298 GLU A O 1
ATOM 2406 N N . ALA A 1 299 ? 16.874 6.717 -4.662 1.00 97.56 299 ALA A N 1
ATOM 2407 C CA . ALA A 1 299 ? 15.431 6.883 -4.723 1.00 97.56 299 ALA A CA 1
ATOM 2408 C C . ALA A 1 299 ? 14.925 7.118 -6.154 1.00 97.56 299 ALA A C 1
ATOM 2410 O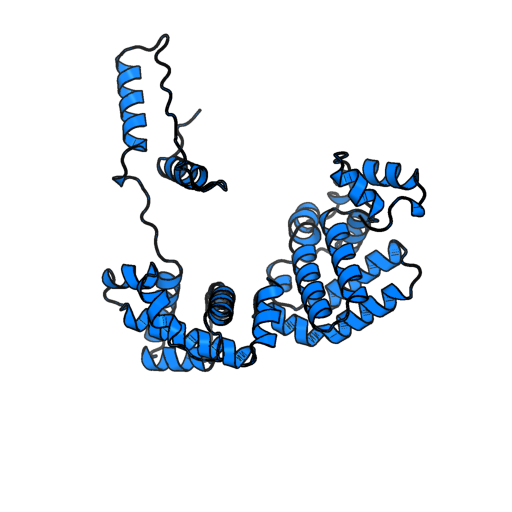 O . ALA A 1 299 ? 13.998 6.439 -6.595 1.00 97.56 299 ALA A O 1
ATOM 2411 N N . ASP A 1 300 ? 15.554 8.034 -6.894 1.00 97.12 300 ASP A N 1
ATOM 2412 C CA . ASP A 1 300 ? 15.196 8.334 -8.283 1.00 97.12 300 ASP A CA 1
ATOM 2413 C C . ASP A 1 300 ? 15.383 7.093 -9.178 1.00 97.12 300 ASP A C 1
ATOM 2415 O O . ASP A 1 300 ? 14.551 6.814 -10.042 1.00 97.12 300 ASP A O 1
ATOM 2419 N N . THR A 1 301 ? 16.421 6.289 -8.919 1.00 97.69 301 THR A N 1
ATOM 2420 C CA . THR A 1 301 ? 16.658 5.010 -9.611 1.00 97.69 301 THR A CA 1
ATOM 2421 C C . THR A 1 301 ? 15.526 4.004 -9.368 1.00 97.69 301 THR A C 1
ATOM 2423 O O . THR A 1 301 ? 15.073 3.335 -10.300 1.00 97.69 301 THR A O 1
ATOM 2426 N N . ILE A 1 302 ? 15.049 3.892 -8.125 1.00 98.12 302 ILE A N 1
ATOM 2427 C CA . ILE A 1 302 ? 13.932 3.008 -7.768 1.00 98.12 302 ILE A CA 1
ATOM 2428 C C . ILE A 1 302 ? 12.600 3.515 -8.336 1.00 98.12 302 ILE A C 1
ATOM 2430 O O . ILE A 1 302 ? 11.792 2.707 -8.793 1.00 98.12 302 ILE A O 1
ATOM 2434 N N . GLU A 1 303 ? 12.362 4.826 -8.347 1.00 97.19 303 GLU A N 1
ATOM 2435 C CA . GLU A 1 303 ? 11.177 5.422 -8.979 1.00 97.19 303 GLU A CA 1
ATOM 2436 C C . GLU A 1 303 ? 11.144 5.177 -10.485 1.00 97.19 303 GLU A C 1
ATOM 2438 O O . GLU A 1 303 ? 10.106 4.786 -11.024 1.00 97.19 303 GLU A O 1
ATOM 2443 N N . GLU A 1 304 ? 12.280 5.337 -11.166 1.00 97.1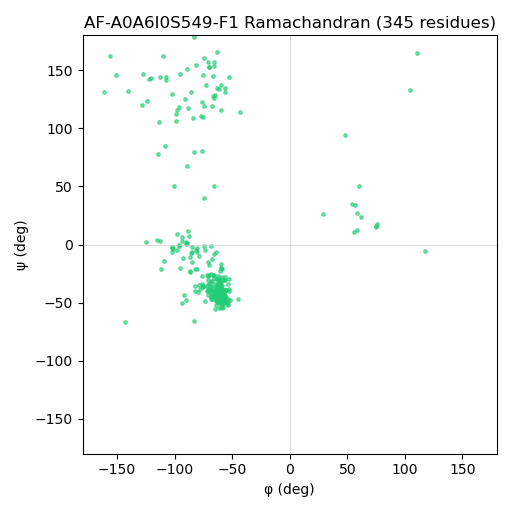9 304 GLU A N 1
ATOM 2444 C CA . GLU A 1 304 ? 12.383 4.986 -12.579 1.00 97.19 304 GLU A CA 1
ATOM 2445 C C . GLU A 1 304 ? 12.075 3.498 -12.786 1.00 97.19 304 GLU A C 1
ATOM 2447 O O . GLU A 1 304 ? 11.245 3.153 -13.631 1.00 97.19 304 GLU A O 1
ATOM 2452 N N . LEU A 1 305 ? 12.670 2.614 -11.975 1.00 98.12 305 LEU A N 1
ATOM 2453 C CA . LEU A 1 305 ? 12.389 1.181 -12.038 1.00 98.12 305 LEU A CA 1
ATOM 2454 C C . LEU A 1 305 ? 10.896 0.886 -11.837 1.00 98.12 305 LEU A C 1
ATOM 2456 O O . LEU A 1 305 ? 10.337 0.098 -12.597 1.00 98.12 305 LEU A O 1
ATOM 2460 N N . ALA A 1 306 ? 10.236 1.535 -10.874 1.00 97.69 306 ALA A N 1
ATOM 2461 C CA . ALA A 1 306 ? 8.810 1.358 -10.614 1.00 97.69 306 ALA A CA 1
ATOM 2462 C C . ALA A 1 306 ? 7.960 1.663 -11.856 1.00 97.69 306 ALA A C 1
ATOM 2464 O O . ALA A 1 306 ? 7.083 0.874 -12.205 1.00 97.69 306 ALA A O 1
ATOM 2465 N N . ILE A 1 307 ? 8.263 2.754 -12.566 1.00 97.19 307 ILE A N 1
ATOM 2466 C CA . ILE A 1 307 ? 7.561 3.153 -13.796 1.00 97.19 307 ILE A CA 1
ATOM 2467 C C . ILE A 1 307 ? 7.800 2.140 -14.926 1.00 97.19 307 ILE A C 1
ATOM 2469 O O . ILE A 1 307 ? 6.871 1.765 -15.648 1.00 97.19 307 ILE A O 1
ATOM 2473 N N . LEU A 1 308 ? 9.048 1.695 -15.097 1.00 97.38 308 LEU A N 1
ATOM 2474 C CA . LEU A 1 308 ? 9.418 0.716 -16.124 1.00 97.38 308 LEU A CA 1
ATOM 2475 C C . LEU A 1 308 ? 8.739 -0.634 -15.886 1.00 97.38 308 LEU A C 1
ATOM 2477 O O . LEU A 1 308 ? 8.261 -1.259 -16.835 1.00 97.38 308 LEU A O 1
ATOM 2481 N N . VAL A 1 309 ? 8.648 -1.047 -14.623 1.00 97.31 309 VAL A N 1
ATOM 2482 C CA . VAL A 1 309 ? 7.952 -2.260 -14.191 1.00 97.31 309 VAL A CA 1
ATOM 2483 C C . VAL A 1 309 ? 6.445 -2.130 -14.383 1.00 97.31 309 VAL A C 1
ATOM 2485 O O . VAL A 1 309 ? 5.850 -3.029 -14.968 1.00 97.31 309 VAL A O 1
ATOM 2488 N N . GLU A 1 310 ? 5.834 -1.009 -13.999 1.00 96.56 310 GLU A N 1
ATOM 2489 C CA . GLU A 1 310 ? 4.389 -0.790 -14.153 1.00 96.56 310 GLU A CA 1
ATOM 2490 C C . GLU A 1 310 ? 3.948 -0.920 -15.616 1.00 96.56 310 GLU A C 1
ATOM 2492 O O . GLU A 1 310 ? 2.949 -1.573 -15.936 1.00 96.56 310 GLU A O 1
ATOM 2497 N N . LEU A 1 311 ? 4.728 -0.310 -16.514 1.00 95.44 311 LEU A N 1
ATOM 2498 C CA . LEU A 1 311 ? 4.418 -0.225 -17.937 1.00 95.44 311 LEU A CA 1
ATOM 2499 C C . LEU A 1 311 ? 5.022 -1.357 -18.770 1.00 95.44 311 LEU A C 1
ATOM 2501 O O . LEU A 1 311 ? 4.656 -1.485 -19.937 1.00 95.44 311 LEU A O 1
ATOM 2505 N N . GLY A 1 312 ? 5.934 -2.159 -18.216 1.00 96.12 312 GLY A N 1
ATOM 2506 C CA . GLY A 1 312 ? 6.627 -3.230 -18.933 1.00 96.12 312 GLY A CA 1
ATOM 2507 C C . GLY A 1 312 ? 7.437 -2.715 -20.113 1.00 96.12 312 GLY A C 1
ATOM 2508 O O . GLY A 1 312 ? 7.243 -3.178 -21.241 1.00 96.12 312 GLY A O 1
ATOM 2509 N N . LEU A 1 313 ? 8.267 -1.700 -19.874 1.00 95.75 313 LEU A N 1
ATOM 2510 C CA . LEU A 1 313 ? 9.069 -1.035 -20.897 1.00 95.75 313 LEU A CA 1
ATOM 2511 C C . LEU A 1 313 ? 10.547 -0.988 -20.493 1.00 95.75 313 LEU A C 1
ATOM 2513 O O . LEU A 1 313 ? 10.852 -0.845 -19.312 1.00 95.75 313 LEU A O 1
ATOM 2517 N N . PRO A 1 314 ? 11.475 -1.059 -21.462 1.00 94.31 314 PRO A N 1
ATOM 2518 C CA . PRO A 1 314 ? 12.892 -1.249 -21.156 1.00 94.31 314 PRO A CA 1
ATOM 2519 C C . PRO A 1 314 ? 13.616 0.030 -20.733 1.00 94.31 314 PRO A C 1
ATOM 2521 O O . PRO A 1 314 ? 14.681 -0.058 -20.125 1.00 94.31 314 PRO A O 1
ATOM 2524 N N . ASN A 1 315 ? 13.090 1.210 -21.078 1.00 92.50 315 ASN A N 1
ATOM 2525 C CA . ASN A 1 315 ? 13.710 2.502 -20.781 1.00 92.50 315 ASN A CA 1
ATOM 2526 C C . ASN A 1 315 ? 12.688 3.652 -20.740 1.00 92.50 315 ASN A C 1
ATOM 2528 O O . ASN A 1 315 ? 11.583 3.556 -21.288 1.00 92.50 315 ASN A O 1
ATOM 2532 N N . ILE A 1 316 ? 13.090 4.771 -20.128 1.00 92.25 316 ILE A N 1
ATOM 2533 C CA . ILE A 1 316 ? 12.224 5.938 -19.917 1.00 92.25 316 ILE A CA 1
ATOM 2534 C C . ILE A 1 316 ? 11.778 6.606 -21.228 1.00 92.25 316 ILE A C 1
ATOM 2536 O O . ILE A 1 316 ? 10.673 7.139 -21.321 1.00 92.25 316 ILE A O 1
ATOM 2540 N N . LYS A 1 317 ? 12.592 6.532 -22.287 1.00 91.62 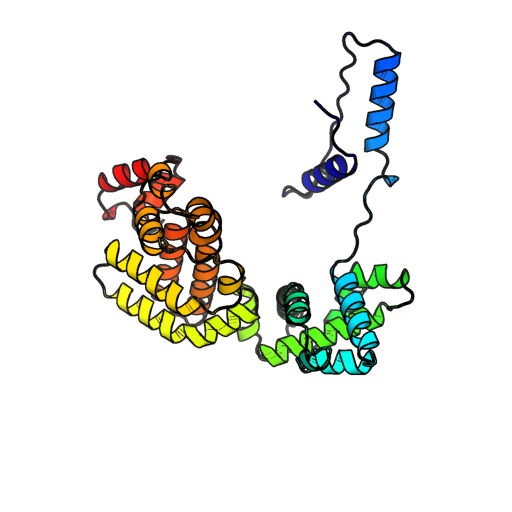317 LYS A N 1
ATOM 2541 C CA . LYS A 1 317 ? 12.237 7.047 -23.619 1.00 91.62 317 LYS A CA 1
ATOM 2542 C C . LYS A 1 317 ? 11.008 6.328 -24.179 1.00 91.62 317 LYS A C 1
ATOM 2544 O O . LYS A 1 317 ? 10.055 6.966 -24.628 1.00 91.62 317 LYS A O 1
ATOM 2549 N N . SER A 1 318 ? 10.991 5.002 -24.066 1.00 94.06 318 SER A N 1
ATOM 2550 C CA . SER A 1 318 ? 9.849 4.173 -24.461 1.00 94.06 318 SER A CA 1
ATOM 2551 C C . SER A 1 318 ? 8.610 4.512 -23.635 1.00 94.06 318 SER A C 1
ATOM 2553 O O . SER A 1 318 ? 7.515 4.613 -24.184 1.00 94.06 318 SER A O 1
ATOM 2555 N N . VAL A 1 319 ? 8.775 4.750 -22.329 1.00 93.38 319 VAL A N 1
ATOM 2556 C CA . VAL A 1 319 ? 7.683 5.188 -21.443 1.00 93.38 319 VAL A CA 1
ATOM 2557 C C . VAL A 1 319 ? 7.072 6.502 -21.917 1.00 93.38 319 VAL A C 1
ATOM 2559 O O . VAL A 1 319 ? 5.852 6.588 -22.063 1.00 93.38 319 VAL A O 1
ATOM 2562 N N . LYS A 1 320 ? 7.898 7.511 -22.211 1.00 92.19 320 LYS A N 1
ATOM 2563 C CA . LYS A 1 320 ? 7.416 8.821 -22.666 1.00 92.19 320 LYS A CA 1
ATOM 2564 C C . LYS A 1 320 ? 6.634 8.710 -23.979 1.00 92.19 320 LYS A C 1
ATOM 2566 O O . LYS A 1 320 ? 5.549 9.276 -24.095 1.00 92.19 320 LYS A O 1
ATOM 2571 N N . ILE A 1 321 ? 7.121 7.920 -24.939 1.00 92.56 321 ILE A N 1
ATOM 2572 C CA . ILE A 1 321 ? 6.411 7.647 -26.203 1.00 92.56 321 ILE A CA 1
ATOM 2573 C C . ILE A 1 321 ? 5.082 6.921 -25.948 1.00 92.56 321 ILE A C 1
ATOM 2575 O O . ILE A 1 321 ? 4.050 7.280 -26.524 1.00 92.56 321 ILE A O 1
ATOM 2579 N N . TYR A 1 322 ? 5.084 5.928 -25.058 1.00 91.94 322 TYR A N 1
ATOM 2580 C CA . TYR A 1 322 ? 3.880 5.187 -24.692 1.00 91.94 322 TYR A CA 1
ATOM 2581 C C . TYR A 1 322 ? 2.813 6.098 -24.065 1.00 91.94 322 TYR A C 1
ATOM 2583 O O . TYR A 1 322 ? 1.628 6.036 -24.413 1.00 91.94 322 TYR A O 1
ATOM 2591 N N . GLN A 1 323 ? 3.234 6.992 -23.168 1.00 90.62 323 GLN A N 1
ATOM 2592 C CA . GLN A 1 323 ? 2.369 7.967 -22.503 1.00 90.62 323 GLN A CA 1
ATOM 2593 C C . GLN A 1 323 ? 1.882 9.078 -23.443 1.00 90.62 323 GLN A C 1
ATOM 2595 O O . GLN A 1 323 ? 0.768 9.567 -23.261 1.00 90.62 323 GLN A O 1
ATOM 2600 N N . ALA A 1 324 ? 2.634 9.402 -24.500 1.00 89.81 324 ALA A N 1
ATOM 2601 C CA . ALA A 1 324 ? 2.228 10.346 -25.545 1.00 89.81 324 ALA A CA 1
ATOM 2602 C C . ALA A 1 324 ? 1.071 9.842 -26.438 1.00 89.81 324 ALA A C 1
ATOM 2604 O O . ALA A 1 324 ? 0.609 10.562 -27.321 1.00 89.81 324 ALA A O 1
ATOM 2605 N N . GLY A 1 325 ? 0.576 8.619 -26.208 1.00 89.31 325 GLY A N 1
ATOM 2606 C CA . GLY A 1 325 ? -0.618 8.072 -26.858 1.00 89.31 325 GLY A CA 1
ATOM 2607 C C . GLY A 1 325 ? -0.362 6.838 -27.719 1.00 89.31 325 GLY A C 1
ATOM 2608 O O . GLY A 1 325 ? -1.320 6.212 -28.175 1.00 89.31 325 GLY A O 1
ATOM 2609 N N . ILE A 1 326 ? 0.897 6.426 -27.900 1.00 90.06 326 ILE A N 1
ATOM 2610 C CA . ILE A 1 326 ? 1.242 5.189 -28.610 1.00 90.06 326 ILE A CA 1
ATOM 2611 C C . ILE A 1 326 ? 1.134 4.023 -27.622 1.00 90.06 326 ILE A C 1
ATOM 2613 O O . ILE A 1 326 ? 2.117 3.539 -27.073 1.00 90.06 326 ILE A O 1
ATOM 2617 N N . ARG A 1 327 ? -0.099 3.565 -27.376 1.00 87.94 327 ARG A N 1
ATOM 2618 C CA . ARG A 1 327 ? -0.438 2.520 -26.386 1.00 87.94 327 ARG A CA 1
ATOM 2619 C C . ARG A 1 327 ? -0.059 1.092 -26.826 1.00 87.94 327 ARG A C 1
ATOM 2621 O O . ARG A 1 327 ? -0.803 0.145 -26.599 1.00 87.94 327 ARG A O 1
ATOM 2628 N N . SER A 1 328 ? 1.100 0.937 -27.460 1.00 91.50 328 SER A N 1
ATOM 2629 C CA . SER A 1 328 ? 1.710 -0.337 -27.852 1.00 91.50 328 SER A CA 1
ATOM 2630 C C . SER A 1 328 ? 3.145 -0.360 -27.337 1.00 91.50 328 SER A C 1
ATOM 2632 O O . SER A 1 328 ? 3.935 0.504 -27.709 1.00 91.50 328 SER A O 1
ATOM 2634 N N . ARG A 1 329 ? 3.488 -1.334 -26.482 1.00 92.62 329 ARG A N 1
ATOM 2635 C CA . ARG A 1 329 ? 4.822 -1.418 -25.858 1.00 92.62 329 ARG A CA 1
ATOM 2636 C C . ARG A 1 329 ? 5.926 -1.671 -26.885 1.00 92.62 329 ARG A C 1
ATOM 2638 O O . ARG A 1 329 ? 6.934 -0.974 -26.874 1.00 92.62 329 ARG A O 1
ATOM 2645 N N . ILE A 1 330 ? 5.669 -2.577 -27.831 1.00 93.94 330 ILE A N 1
ATOM 2646 C CA . ILE A 1 330 ? 6.574 -2.871 -28.951 1.00 93.94 330 ILE A CA 1
ATOM 2647 C C . ILE A 1 330 ? 6.804 -1.613 -29.783 1.00 93.94 330 ILE A C 1
ATOM 2649 O O . ILE A 1 330 ? 7.941 -1.203 -29.976 1.00 93.94 330 ILE A O 1
ATOM 2653 N N . SER A 1 331 ? 5.726 -0.961 -30.225 1.00 93.31 331 SER A N 1
ATOM 2654 C CA . SER A 1 331 ? 5.843 0.219 -31.086 1.00 93.31 331 SER A CA 1
ATOM 2655 C C . SER A 1 331 ? 6.522 1.378 -30.360 1.00 93.31 331 SER A C 1
ATOM 2657 O O . SER A 1 331 ? 7.337 2.074 -30.952 1.00 93.31 331 SER A O 1
ATOM 2659 N N . ALA A 1 332 ? 6.220 1.579 -29.075 1.00 93.75 332 ALA A N 1
ATOM 2660 C CA . ALA A 1 332 ? 6.878 2.601 -28.272 1.00 93.75 332 ALA A CA 1
ATOM 2661 C C . ALA A 1 332 ? 8.388 2.344 -28.154 1.00 93.75 332 ALA A C 1
ATOM 2663 O O . ALA A 1 332 ? 9.165 3.286 -28.286 1.00 93.75 332 ALA A O 1
ATOM 2664 N N . TYR A 1 333 ? 8.801 1.086 -27.973 1.00 93.81 333 TYR A N 1
ATOM 2665 C CA . TYR A 1 333 ? 10.212 0.718 -27.901 1.00 93.81 333 TYR A CA 1
ATOM 2666 C C . TYR A 1 333 ? 10.932 0.823 -29.253 1.00 93.81 333 TYR A C 1
ATOM 2668 O O . TYR A 1 333 ? 12.025 1.381 -29.332 1.00 93.81 333 TYR A O 1
ATOM 2676 N N . GLU A 1 334 ? 10.309 0.364 -30.340 1.00 92.69 334 GLU A N 1
ATOM 2677 C CA . GLU A 1 334 ? 10.847 0.517 -31.697 1.00 92.69 334 GLU A CA 1
ATOM 2678 C C . GLU A 1 334 ? 11.071 1.991 -32.046 1.00 92.69 334 GLU A C 1
ATOM 2680 O O . GLU A 1 334 ? 12.141 2.360 -32.524 1.00 92.69 334 GLU A O 1
ATOM 2685 N N . ILE A 1 335 ? 10.080 2.843 -31.761 1.00 92.19 335 ILE A N 1
ATOM 2686 C CA . ILE A 1 335 ? 10.164 4.287 -32.000 1.00 92.19 335 ILE A CA 1
ATOM 2687 C C . ILE A 1 335 ? 11.229 4.916 -31.105 1.00 92.19 335 ILE A C 1
ATOM 2689 O O . ILE A 1 335 ? 11.968 5.774 -31.577 1.00 92.19 335 ILE A O 1
ATOM 2693 N N . ALA A 1 336 ? 11.342 4.490 -29.843 1.00 91.69 336 ALA A N 1
ATOM 2694 C CA . ALA A 1 336 ? 12.376 4.970 -28.935 1.00 91.69 336 ALA A CA 1
ATOM 2695 C C . ALA A 1 336 ? 13.766 4.800 -29.563 1.00 91.69 336 ALA A C 1
ATOM 2697 O O . ALA A 1 336 ? 14.540 5.753 -29.599 1.00 91.69 336 ALA A O 1
ATOM 2698 N N . ASN A 1 337 ? 14.056 3.631 -30.132 1.00 89.94 337 ASN A N 1
ATOM 2699 C CA . ASN A 1 337 ? 15.355 3.327 -30.738 1.00 89.94 337 ASN A CA 1
ATOM 2700 C C . ASN A 1 337 ? 15.691 4.172 -31.986 1.00 89.94 337 ASN A C 1
ATOM 2702 O O . ASN A 1 337 ? 16.818 4.105 -32.467 1.00 89.94 337 ASN A O 1
ATOM 2706 N N . LEU A 1 338 ? 14.749 4.970 -32.505 1.00 89.88 338 LEU A N 1
ATOM 2707 C CA . LEU A 1 338 ? 14.987 5.905 -33.611 1.00 89.88 338 LEU A CA 1
ATOM 2708 C C . LEU A 1 338 ? 15.504 7.281 -33.163 1.00 89.88 338 LEU A C 1
ATOM 2710 O O . LEU A 1 338 ? 15.883 8.078 -34.019 1.00 89.88 338 LEU A O 1
ATOM 2714 N N . TYR A 1 339 ? 15.490 7.583 -31.863 1.00 84.44 339 TYR A N 1
ATOM 2715 C CA . TYR A 1 339 ? 15.953 8.863 -31.318 1.00 84.44 339 TYR A CA 1
ATOM 2716 C C . TYR A 1 339 ? 17.211 8.676 -30.472 1.00 84.44 339 TYR A C 1
ATOM 2718 O O . TYR A 1 339 ? 17.297 7.701 -29.728 1.00 84.44 339 TYR A O 1
ATOM 2726 N N . ASP A 1 340 ? 18.124 9.644 -30.520 1.00 75.62 340 ASP A N 1
ATOM 2727 C CA . ASP A 1 340 ? 19.278 9.708 -29.618 1.00 75.62 340 ASP A CA 1
ATOM 2728 C C . ASP A 1 340 ? 18.844 10.044 -28.179 1.00 75.62 340 ASP A C 1
ATOM 2730 O O . ASP A 1 340 ? 17.800 10.670 -27.951 1.00 75.62 340 ASP A O 1
ATOM 2734 N N . ASP A 1 341 ? 19.637 9.609 -27.199 1.00 69.75 341 ASP A N 1
ATOM 2735 C CA . ASP A 1 341 ? 19.274 9.680 -25.778 1.00 69.75 341 ASP A CA 1
ATOM 2736 C C . ASP A 1 341 ? 19.298 11.114 -25.211 1.00 69.75 341 ASP A C 1
ATOM 2738 O O . ASP A 1 341 ? 18.490 11.441 -24.339 1.00 69.75 341 ASP A O 1
ATOM 2742 N N . ASP A 1 342 ? 20.097 12.009 -25.803 1.00 61.09 342 ASP A N 1
ATOM 2743 C CA . ASP A 1 342 ? 20.249 13.418 -25.400 1.00 61.09 342 ASP A CA 1
ATOM 2744 C C . ASP A 1 342 ? 18.940 14.234 -25.464 1.00 61.09 342 ASP A C 1
ATOM 2746 O O . ASP A 1 342 ? 18.808 15.278 -24.827 1.00 61.09 342 ASP A O 1
ATOM 2750 N N . LEU A 1 343 ? 17.943 13.774 -26.228 1.00 59.19 343 LEU A N 1
ATOM 2751 C CA . LEU A 1 343 ? 16.659 14.471 -26.395 1.00 59.19 343 LEU A CA 1
ATOM 2752 C C . LEU A 1 343 ? 15.666 14.218 -25.250 1.00 59.19 343 LEU A C 1
ATOM 2754 O O . LEU A 1 343 ? 14.577 14.798 -25.248 1.00 59.19 343 LEU A O 1
ATOM 2758 N N . TRP A 1 344 ? 16.005 13.343 -24.298 1.00 62.50 344 TRP A N 1
ATOM 2759 C CA . TRP A 1 344 ? 15.042 12.801 -23.338 1.00 62.50 344 TRP A CA 1
ATOM 2760 C C . TRP A 1 344 ? 15.424 12.986 -21.865 1.00 62.50 344 TRP A C 1
ATOM 2762 O O . TRP A 1 344 ? 14.632 12.586 -21.000 1.00 62.50 344 TRP A O 1
ATOM 2772 N N . GLU A 1 345 ? 16.548 13.643 -21.564 1.00 52.69 345 GLU A N 1
ATOM 2773 C CA . GLU A 1 345 ? 16.929 13.981 -20.190 1.00 52.69 345 GLU A CA 1
ATOM 2774 C C . GLU A 1 345 ? 15.971 15.018 -19.570 1.00 52.69 345 GLU A C 1
ATOM 2776 O O . GLU A 1 345 ? 15.818 16.133 -20.058 1.00 52.69 345 GLU A O 1
ATOM 2781 N N . LYS A 1 346 ? 15.316 14.595 -18.478 1.00 45.34 346 LYS A N 1
ATOM 2782 C CA . LYS A 1 346 ? 14.500 15.364 -17.514 1.00 45.34 346 LYS A CA 1
ATOM 2783 C C . LYS A 1 346 ? 13.446 16.317 -18.108 1.00 45.34 346 LYS A C 1
ATOM 2785 O O . LYS A 1 346 ? 13.688 17.493 -18.366 1.00 45.34 346 LYS A O 1
ATOM 2790 N N . SER A 1 347 ? 12.226 15.784 -18.223 1.00 39.59 347 SER A N 1
ATOM 2791 C CA . SER A 1 347 ? 10.974 16.558 -18.203 1.00 39.59 347 SER A CA 1
ATOM 2792 C C . SER A 1 347 ? 10.370 16.415 -16.819 1.00 39.59 347 SER A C 1
ATOM 2794 O O . SER A 1 347 ? 10.294 15.238 -16.398 1.00 39.59 347 SER A O 1
#

Solvent-accessible surface area (backbone atoms only — not comparable to full-atom values): 19703 Å² total; per-residue (Å²): 133,82,84,78,54,55,56,55,53,50,53,50,52,60,47,56,38,61,68,90,49,105,52,86,46,79,84,84,87,83,81,89,63,82,97,57,55,71,68,59,52,52,51,52,49,53,54,55,53,56,59,70,36,71,88,56,56,77,80,86,73,42,65,67,38,51,51,52,51,50,53,52,50,50,23,46,75,64,73,40,52,69,73,55,50,38,51,27,39,32,66,66,43,57,63,80,50,43,88,84,46,68,64,58,54,58,62,46,58,75,47,48,52,60,50,50,45,51,46,60,72,69,38,87,89,60,90,64,66,70,58,50,64,76,54,44,65,76,30,63,37,28,63,51,20,77,81,44,93,92,46,48,39,66,58,51,50,48,45,52,55,19,41,50,45,16,48,35,68,72,74,46,83,52,65,70,54,49,54,46,50,58,66,29,73,49,58,57,72,36,46,52,53,44,59,78,44,40,68,61,50,50,54,55,45,54,56,47,71,79,45,92,68,43,64,66,57,49,51,48,49,50,51,55,48,49,62,72,47,48,82,30,57,74,38,54,79,70,57,81,88,47,98,50,48,68,59,48,51,49,41,35,33,66,15,52,57,66,82,72,42,57,77,42,75,67,32,63,56,46,45,59,51,39,34,44,40,52,48,26,51,51,33,43,18,52,17,50,52,31,45,77,72,68,36,51,71,59,15,54,52,33,42,51,47,19,54,28,43,39,67,22,29,66,45,70,60,21,46,54,42,28,72,76,67,43,85,39,53,52,61,15,43,59,56,34,74,75,53,70,73,87,84,64,74,84,130

Radius of gyration: 25.99 Å; Cα contacts (8 Å, |Δi|>4): 350; chains: 1; bounding box: 78×43×64 Å

Organism: Bacteroides thetaiotaomicron (NCBI:txid818)

Sequence (347 aa):
GNPITKRDFWNIAGRAGRAFVDHEGKILVAHDITKKDENKINWERKMISAYLNKSNIDRAESGCLELIRTLKTVAQLNGIAFDNLINLLAENRINEIDESLDEVNDLLDLIDDGLLSLHNSNNFEGNTLEWIDSYFTKSLAYIQAQYYEDITGDEVLDFIKARIKGITKKVGIEKSIWESIVSSGIPINSDLQIDEKLSEIISIVQSYIVSDKTLEERISLLENIEDVIRDVNIYKEKFEDSVDIKEIRKKWLSGISMSDIVQHENAVNIVTQHYSFNMPWVLNGISKKMKKQNLIEEADTIEELAILVELGLPNIKSVKIYQAGIRSRISAYEIANLYDDDLWEKS

Nearest PDB structures (foldseek):
  3obv-assembly1_E  TM=1.351E-01  e=2.186E-01  Mus musculus
  5dzr-assembly1_A  TM=2.177E-01  e=4.304E+00  Neurospora crassa OR74A
  9az4-assembly1_G  TM=1.899E-01  e=3.794E+00  Homo sapiens

Secondary structure (DSSP, 8-state):
-PPPPHHHHHHHHHHHTTSSSSS----------TT--HHHHHHHHHHHHHHH-GGGSPPP--HHHHHHHHHHHHHHHTT--HHHHHHHHHHT-GGGT-TT-HHHHHHHHHHHHHHHHHHHHH-SSSS--HHHHHHHTTSHHHHHHTT-SS--HHHHHHHHHHHHHHHHHHH-S-HHHHHHHHHH-S-HHHHHHHHHHHHHHHHHHHHHHTS---HHHHHHHHHHHHHHHTTSHHHHTT----TTHHHHHHHHHTT--HHHHTTSTTHHHIIIIIIIIIHHHHHHHHHHHHHHTT-HHHHHHHHHHHHHHHHT-SSHHHHHHHHTT---HHHHHHHHTTS-GGG-S--

pLDDT: mean 87.16, std 11.41, range [39.59, 98.12]

Mean predicted aligned error: 9.69 Å

Foldseek 3Di:
DDDDDLAVLVVVLVVQQVPPDVDRRDDDDDDDCPPHDPVVSVVVVVVVVVSVPPVPHPDDADPLLVLLLVLCVLQVVVVHDLVRVLVCLLQVVSCVSDVPDPPNVVSLLVCLLVLLVVCLVQPPPWDDLVVLCVPCCPPSSQVCQVVDPSGHSVSSSSNSSSNSSNSCVVQHGDSLSSCLSNVLVDRPQLLVLCVVLLVVLLVLLVVCVPDPVALVSLLVNLVSVCVSSCPRPLNVVQDDDFPCLSVLSSCLLQLHDPVVQVVGPPSVSCLVVPQQHSQLSNLSSSLSNCVSVVVNVSSVSSNQSSQSSNLSYSGVQLSVQCVVPVVRSVVSNVVSVVDDPVVPPDD